Protein AF-A0A485CPP0-F1 (afdb_monomer_lite)

Secondary structure (DSSP, 8-state):
-HHHHHHHHTPPPHHHHTTHHHHHHHHHHHHHHHHHHHHHHHHHHHHHHSS-GGGHHHHHHHHHHHHHHHHHHHHHHHHHHTTS-HHHIIIIITHHHHHHHHHHHHHHHHHHHT-PPPHHHHHHHHTT---SSHHHHHHHHSHHHHHHHHHHHHHHHHHHHHHHHHHHHHHHHHHHHHTSTT---B-TTSS-B-B--SSS--B--

Foldseek 3Di:
DLVLLLVLLVQDDCVVVNPVRVVSNVVSVVVVVVVCVVVLVVCLVLQQLPDDPVCSVVSSCVSVVVVVVVVVVLVVQVVVLVVDDPVCCVVRSVSVSSNVSVVVVVVVVVVVVPDDDGPVVVVCVVVVVPDPCVPVVCCVPPVVVVVVVVVVVCVVVVVVVCVVVVVVVVVVVVVVQVPPVQFADDDPVRQFTWGDDVPDPTDTD

Sequence (205 aa):
MGTATVMIGLLPTYDQIGIWAPILLILMRIIQGIGIGGEWGGALLLAYEYAPEKRKGFFGSIPQAGVTIGMLMATFIVSLMTLFSEEQFLSWGWRIPFLMSAALVLVGLWIRKDIDETPDFKKVKESGQVAKAPLRETLKHHWREVIIAAGLKVVETAPFYIFSDLCGQLRHHHVNLSKIPGAGSCHPWGVGCYRNDPINGAVIR

Organism: Kluyvera cryocrescens (NCBI:txid580)

Radius of gyration: 24.01 Å; chains: 1; bounding box: 85×36×56 Å

Structure (mmCIF, N/CA/C/O backbone):
data_AF-A0A485CPP0-F1
#
_entry.id   AF-A0A485CPP0-F1
#
loop_
_atom_site.group_PDB
_atom_site.id
_atom_site.type_symbol
_atom_site.label_atom_id
_atom_site.label_alt_id
_atom_site.label_comp_id
_atom_site.label_asym_id
_atom_site.label_entity_id
_atom_site.label_seq_id
_atom_site.pdbx_PDB_ins_code
_atom_site.Cartn_x
_atom_site.Cartn_y
_atom_site.Cartn_z
_atom_site.occupancy
_atom_site.B_iso_or_equiv
_atom_site.auth_seq_id
_atom_site.auth_comp_id
_atom_site.auth_asym_id
_atom_site.auth_atom_id
_atom_site.pdbx_PDB_model_num
ATOM 1 N N . MET A 1 1 ? -6.626 -1.307 -1.878 1.00 82.06 1 MET A N 1
ATOM 2 C CA . MET A 1 1 ? -5.188 -1.133 -2.197 1.00 82.06 1 MET A CA 1
ATOM 3 C C . MET A 1 1 ? -4.636 -2.279 -3.046 1.00 82.06 1 MET A C 1
ATOM 5 O O . MET A 1 1 ? -4.034 -2.020 -4.082 1.00 82.06 1 MET A O 1
ATOM 9 N N . GLY A 1 2 ? -4.831 -3.534 -2.627 1.00 84.69 2 GLY A N 1
ATOM 10 C CA . GLY A 1 2 ? -4.173 -4.707 -3.216 1.00 84.69 2 GLY A CA 1
ATOM 11 C C . GLY A 1 2 ? -4.347 -4.918 -4.725 1.00 84.69 2 GLY A C 1
ATOM 12 O O . GLY A 1 2 ? -3.377 -5.183 -5.427 1.00 84.69 2 GLY A O 1
ATOM 13 N N . THR A 1 3 ? -5.561 -4.748 -5.247 1.00 86.38 3 THR A N 1
ATOM 14 C CA . THR A 1 3 ? -5.849 -4.914 -6.683 1.00 86.38 3 THR A CA 1
ATOM 15 C C . THR A 1 3 ? -5.071 -3.930 -7.556 1.00 86.38 3 THR A C 1
ATOM 17 O O . THR A 1 3 ? -4.516 -4.328 -8.575 1.00 86.38 3 THR A O 1
ATOM 20 N N . ALA A 1 4 ? -4.949 -2.671 -7.127 1.00 88.19 4 ALA A N 1
ATOM 21 C CA . ALA A 1 4 ? -4.160 -1.665 -7.833 1.00 88.19 4 ALA A CA 1
ATOM 22 C C . ALA A 1 4 ? -2.659 -2.018 -7.854 1.00 88.19 4 ALA A C 1
ATOM 24 O O . ALA A 1 4 ? -1.997 -1.802 -8.863 1.00 88.19 4 ALA A O 1
ATOM 25 N N . THR A 1 5 ? -2.126 -2.635 -6.791 1.00 88.44 5 THR A N 1
ATOM 26 C CA . THR A 1 5 ? -0.735 -3.133 -6.755 1.00 88.44 5 THR A CA 1
ATOM 27 C C . THR A 1 5 ? -0.480 -4.213 -7.796 1.00 88.44 5 THR A C 1
ATOM 29 O O . THR A 1 5 ? 0.529 -4.165 -8.494 1.00 88.44 5 THR A O 1
ATOM 32 N N . VAL A 1 6 ? -1.413 -5.153 -7.945 1.00 90.50 6 VAL A N 1
ATOM 33 C CA . VAL A 1 6 ? -1.315 -6.210 -8.959 1.00 90.50 6 VAL A CA 1
ATOM 34 C C . VAL A 1 6 ? -1.429 -5.622 -10.369 1.00 90.50 6 VAL A C 1
ATOM 36 O O . VAL A 1 6 ? -0.650 -5.987 -11.246 1.00 90.50 6 VAL A O 1
ATOM 39 N N . MET A 1 7 ? -2.335 -4.659 -10.581 1.00 90.56 7 MET A N 1
ATOM 40 C CA . MET A 1 7 ? -2.494 -3.980 -11.874 1.00 90.56 7 MET A CA 1
ATOM 41 C C . MET A 1 7 ? -1.240 -3.211 -12.307 1.00 90.56 7 MET A C 1
ATOM 43 O O . MET A 1 7 ? -0.930 -3.198 -13.494 1.00 90.56 7 MET A O 1
ATOM 47 N N . ILE A 1 8 ? -0.478 -2.629 -11.372 1.00 89.31 8 ILE A N 1
ATOM 48 C CA . ILE A 1 8 ? 0.817 -1.997 -11.683 1.00 89.31 8 ILE A CA 1
ATOM 49 C C . ILE A 1 8 ? 1.811 -3.021 -12.248 1.00 89.31 8 ILE A C 1
ATOM 51 O O . ILE A 1 8 ? 2.525 -2.719 -13.201 1.00 89.31 8 ILE A O 1
ATOM 55 N N . GLY A 1 9 ? 1.834 -4.245 -11.712 1.00 87.06 9 GLY A N 1
ATOM 56 C CA . GLY A 1 9 ? 2.688 -5.320 -12.231 1.00 87.06 9 GLY A CA 1
ATOM 57 C C . GLY A 1 9 ? 2.319 -5.769 -13.650 1.00 87.06 9 GLY A C 1
ATOM 58 O O . GLY A 1 9 ? 3.178 -6.247 -14.386 1.00 87.06 9 GLY A O 1
ATOM 59 N N . LEU A 1 10 ? 1.058 -5.582 -14.047 1.00 89.44 10 LEU A N 1
ATOM 60 C CA . LEU A 1 10 ? 0.540 -5.905 -15.380 1.00 89.44 10 LEU A CA 1
ATOM 61 C C . LEU A 1 10 ? 0.609 -4.723 -16.356 1.00 89.44 10 LEU A C 1
ATOM 63 O O . LEU A 1 10 ? 0.194 -4.860 -17.507 1.00 89.44 10 LEU A O 1
ATOM 67 N N . LEU A 1 11 ? 1.109 -3.565 -15.914 1.00 89.19 11 LEU A N 1
ATOM 68 C CA . LEU A 1 11 ? 1.114 -2.365 -16.734 1.00 89.19 11 LEU A CA 1
ATOM 69 C C . LEU A 1 11 ? 2.047 -2.542 -17.957 1.00 89.19 11 LEU A C 1
ATOM 71 O O . LEU A 1 11 ? 3.222 -2.915 -17.792 1.00 89.19 11 LEU A O 1
ATOM 75 N N . PRO A 1 12 ? 1.555 -2.274 -19.181 1.00 86.06 12 PRO A N 1
ATOM 76 C CA . PRO A 1 12 ? 2.393 -2.242 -20.376 1.00 86.06 12 PRO A CA 1
ATOM 77 C C . PRO A 1 12 ? 3.430 -1.111 -20.310 1.00 86.06 12 PRO A C 1
ATOM 79 O O . PRO A 1 12 ? 3.248 -0.112 -19.607 1.00 86.06 12 PRO A O 1
ATOM 82 N N . THR A 1 13 ? 4.551 -1.288 -21.014 1.00 86.81 13 THR A N 1
ATOM 83 C CA . THR A 1 13 ? 5.669 -0.330 -20.985 1.00 86.81 13 THR A CA 1
ATOM 84 C C . THR A 1 13 ? 5.360 0.927 -21.797 1.00 86.81 13 THR A C 1
ATOM 86 O O . THR A 1 13 ? 4.429 0.963 -22.606 1.00 86.81 13 THR A O 1
ATOM 89 N N . TYR A 1 14 ? 6.175 1.967 -21.603 1.00 87.81 14 TYR A N 1
ATOM 90 C CA . TYR A 1 14 ? 6.084 3.198 -22.390 1.00 87.81 14 TYR A CA 1
ATOM 91 C C . TYR A 1 14 ? 6.185 2.927 -23.899 1.00 87.81 14 TYR A C 1
ATOM 93 O O . TYR A 1 14 ? 5.445 3.522 -24.672 1.00 87.81 14 TYR A O 1
ATOM 101 N N . ASP A 1 15 ? 7.005 1.962 -24.314 1.00 86.62 15 ASP A N 1
ATOM 102 C CA . ASP A 1 15 ? 7.146 1.596 -25.730 1.00 86.62 15 ASP A CA 1
ATOM 103 C C . ASP A 1 15 ? 5.852 1.033 -26.345 1.00 86.62 15 ASP A C 1
ATOM 105 O O . ASP A 1 15 ? 5.673 1.081 -27.558 1.00 86.62 15 ASP A O 1
ATOM 109 N N . GLN A 1 16 ? 4.935 0.506 -25.523 1.00 87.94 16 GLN A N 1
ATOM 110 C CA . GLN A 1 16 ? 3.691 -0.119 -25.983 1.00 87.94 16 GLN A CA 1
ATOM 111 C C . GLN A 1 16 ? 2.512 0.857 -26.028 1.00 87.94 16 GLN A C 1
ATOM 113 O O . GLN A 1 16 ? 1.699 0.792 -26.946 1.00 87.94 16 GLN A O 1
ATOM 118 N N . ILE A 1 17 ? 2.389 1.736 -25.027 1.00 91.31 17 ILE A N 1
ATOM 119 C CA . ILE A 1 17 ? 1.211 2.613 -24.868 1.00 91.31 17 ILE A CA 1
ATOM 120 C C . ILE A 1 17 ? 1.555 4.105 -24.723 1.00 91.31 17 ILE A C 1
ATOM 122 O O . ILE A 1 17 ? 0.668 4.934 -24.504 1.00 91.31 17 ILE A O 1
ATOM 126 N N . GLY A 1 18 ? 2.832 4.470 -24.848 1.00 92.00 18 GLY A N 1
ATOM 127 C CA . GLY A 1 18 ? 3.317 5.845 -24.785 1.00 92.00 18 GLY A CA 1
ATOM 128 C C . GLY A 1 18 ? 2.966 6.541 -23.471 1.00 92.00 18 GLY A C 1
ATOM 129 O O . GLY A 1 18 ? 3.082 5.975 -22.382 1.00 92.00 18 GLY A O 1
ATOM 130 N N . ILE A 1 19 ? 2.486 7.784 -23.579 1.00 93.88 19 ILE A N 1
ATOM 131 C CA . ILE A 1 19 ? 2.143 8.649 -22.438 1.00 93.88 19 ILE A CA 1
ATOM 132 C C . ILE A 1 19 ? 1.074 8.058 -21.507 1.00 93.88 19 ILE A C 1
ATOM 134 O O . ILE A 1 19 ? 0.989 8.437 -20.339 1.00 93.88 19 ILE A O 1
ATOM 138 N N . TRP A 1 20 ? 0.280 7.094 -21.978 1.00 92.94 20 TRP A N 1
ATOM 139 C CA . TRP A 1 20 ? -0.716 6.436 -21.139 1.00 92.94 20 TRP A CA 1
ATOM 140 C C . TRP A 1 20 ? -0.091 5.587 -20.028 1.00 92.94 20 TRP A C 1
ATOM 142 O O . TRP A 1 20 ? -0.712 5.447 -18.977 1.00 92.94 20 TRP A O 1
ATOM 152 N N . ALA A 1 21 ? 1.137 5.078 -20.197 1.00 90.31 21 ALA A N 1
ATOM 153 C CA . ALA A 1 21 ? 1.820 4.300 -19.159 1.00 90.31 21 ALA A CA 1
ATOM 154 C C . ALA A 1 21 ? 2.000 5.098 -17.851 1.00 90.31 21 ALA A C 1
ATOM 156 O O . ALA A 1 21 ? 1.476 4.669 -16.818 1.00 90.31 21 ALA A O 1
ATOM 157 N N . PRO A 1 22 ? 2.656 6.276 -17.843 1.00 92.31 22 PRO A N 1
ATOM 158 C CA . PRO A 1 22 ? 2.788 7.062 -16.618 1.00 92.31 22 PRO A CA 1
ATOM 159 C C . PRO A 1 22 ? 1.443 7.585 -16.090 1.00 92.31 22 PRO A C 1
ATOM 161 O O . PRO A 1 22 ? 1.259 7.636 -14.877 1.00 92.31 22 PRO A O 1
ATOM 164 N N . ILE A 1 23 ? 0.475 7.917 -16.956 1.00 94.56 23 ILE A N 1
ATOM 165 C CA . ILE A 1 23 ? -0.859 8.372 -16.517 1.00 94.56 23 ILE A CA 1
ATOM 166 C C . ILE A 1 23 ? -1.581 7.270 -15.733 1.00 94.56 23 ILE A C 1
ATOM 168 O O . ILE A 1 23 ? -2.081 7.510 -14.633 1.00 94.56 23 ILE A O 1
ATOM 172 N N . LEU A 1 24 ? -1.612 6.049 -16.271 1.00 92.75 24 LEU A N 1
ATOM 173 C CA . LEU A 1 24 ? -2.233 4.906 -15.604 1.00 92.75 24 LEU A CA 1
ATOM 174 C C . LEU A 1 24 ? -1.493 4.544 -14.316 1.00 92.75 24 LEU A C 1
ATOM 176 O O . LEU A 1 24 ? -2.138 4.257 -13.310 1.00 92.75 24 LEU A O 1
ATOM 180 N N . LEU A 1 25 ? -0.159 4.618 -14.307 1.00 92.94 25 LEU A N 1
ATOM 181 C CA . LEU A 1 25 ? 0.635 4.411 -13.097 1.00 92.94 25 LEU A CA 1
ATOM 182 C C . LEU A 1 25 ? 0.240 5.402 -11.990 1.00 92.94 25 LEU A C 1
ATOM 184 O O . LEU A 1 25 ? 0.008 4.991 -10.853 1.00 92.94 25 LEU A O 1
ATOM 188 N N . ILE A 1 26 ? 0.122 6.692 -12.317 1.00 95.00 26 ILE A N 1
ATOM 189 C CA . ILE A 1 26 ? -0.299 7.734 -11.369 1.00 95.00 26 ILE A CA 1
ATOM 190 C C . ILE A 1 26 ? -1.718 7.459 -10.866 1.00 95.00 26 ILE A C 1
ATOM 192 O O . ILE A 1 26 ? -1.970 7.531 -9.664 1.00 95.00 26 ILE A O 1
ATOM 196 N N . LEU A 1 27 ? -2.638 7.081 -11.755 1.00 94.62 27 LEU A N 1
ATOM 197 C CA . LEU A 1 27 ? -4.001 6.732 -11.367 1.00 94.62 27 LEU A CA 1
ATOM 198 C C . LEU A 1 27 ? -4.023 5.551 -10.385 1.00 94.62 27 LEU A C 1
ATOM 200 O O . LEU A 1 27 ? -4.680 5.623 -9.345 1.00 94.62 27 LEU A O 1
ATOM 204 N N . MET A 1 28 ? -3.253 4.493 -10.661 1.00 93.62 28 MET A N 1
ATOM 205 C CA . MET A 1 28 ? -3.119 3.350 -9.753 1.00 93.62 28 MET A CA 1
ATOM 206 C C . MET A 1 28 ? -2.529 3.766 -8.403 1.00 93.62 28 MET A C 1
ATOM 208 O O . MET A 1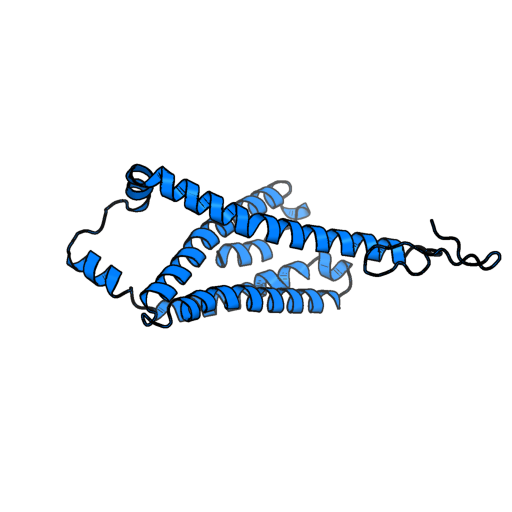 28 ? -2.982 3.277 -7.369 1.00 93.62 28 MET A O 1
ATOM 212 N N . ARG A 1 29 ? -1.578 4.709 -8.378 1.00 93.12 29 ARG A N 1
ATOM 213 C CA . ARG A 1 29 ? -1.019 5.267 -7.135 1.00 93.12 29 ARG A CA 1
ATOM 214 C C . ARG A 1 29 ? -2.051 6.043 -6.322 1.00 93.12 29 ARG A C 1
ATOM 216 O O . ARG A 1 29 ? -2.099 5.876 -5.105 1.00 93.12 29 ARG A O 1
ATOM 223 N N . ILE A 1 30 ? -2.910 6.829 -6.969 1.00 93.75 30 ILE A N 1
ATOM 224 C CA . ILE A 1 30 ? -4.009 7.535 -6.294 1.00 93.75 30 ILE A CA 1
ATOM 225 C C . ILE A 1 30 ? -4.979 6.522 -5.674 1.00 93.75 30 ILE A C 1
ATOM 227 O O . ILE A 1 30 ? -5.315 6.623 -4.493 1.00 93.75 30 ILE A O 1
ATOM 231 N N . ILE A 1 31 ? -5.372 5.497 -6.436 1.00 92.81 31 ILE A N 1
ATOM 232 C CA . ILE A 1 31 ? -6.263 4.430 -5.958 1.00 92.81 31 ILE A CA 1
ATOM 233 C C . ILE A 1 31 ? -5.628 3.664 -4.787 1.00 92.81 31 ILE A C 1
ATOM 235 O O . ILE A 1 31 ? -6.302 3.372 -3.797 1.00 92.81 31 ILE A O 1
ATOM 239 N N . GLN A 1 32 ? -4.329 3.356 -4.861 1.00 90.06 32 GLN A N 1
ATOM 240 C CA . GLN A 1 32 ? -3.593 2.745 -3.753 1.00 90.06 32 GLN A CA 1
ATOM 241 C C . GLN A 1 32 ? -3.605 3.626 -2.504 1.00 90.06 32 GLN A C 1
ATOM 243 O O . GLN A 1 32 ? -3.869 3.103 -1.424 1.00 90.06 32 GLN A O 1
ATOM 248 N N . GLY A 1 33 ? -3.361 4.933 -2.644 1.00 88.31 33 GLY A N 1
ATOM 249 C CA . GLY A 1 33 ? -3.351 5.881 -1.529 1.00 88.31 33 GLY A CA 1
ATOM 250 C C . GLY A 1 33 ? -4.698 5.958 -0.810 1.00 88.31 33 GLY A C 1
ATOM 251 O O . GLY A 1 33 ? -4.752 5.843 0.414 1.00 88.31 33 GLY A O 1
ATOM 252 N N . ILE A 1 34 ? -5.797 6.050 -1.568 1.00 89.31 34 ILE A N 1
ATOM 253 C CA . ILE A 1 34 ? -7.162 6.005 -1.014 1.00 89.31 34 ILE A CA 1
ATOM 254 C C . ILE A 1 34 ? -7.401 4.669 -0.297 1.00 89.31 34 ILE A C 1
ATOM 256 O O . ILE A 1 34 ? -7.924 4.639 0.818 1.00 89.31 34 ILE A O 1
ATOM 260 N N . GLY A 1 35 ? -6.975 3.564 -0.917 1.00 87.25 35 GLY A N 1
ATOM 261 C CA . GLY A 1 35 ? -7.083 2.228 -0.341 1.00 87.25 35 GLY A CA 1
ATOM 262 C C . GLY A 1 35 ? -6.340 2.086 0.988 1.00 87.25 35 GLY A C 1
ATOM 263 O O . GLY A 1 35 ? -6.920 1.583 1.941 1.00 87.25 35 GLY A O 1
ATOM 264 N N . ILE A 1 36 ? -5.096 2.565 1.073 1.00 86.38 36 ILE A N 1
ATOM 265 C CA . ILE A 1 36 ? -4.304 2.561 2.313 1.00 86.38 36 ILE A CA 1
ATOM 266 C C . ILE A 1 36 ? -5.005 3.362 3.404 1.00 86.38 36 ILE A C 1
ATOM 268 O O . ILE A 1 36 ? -5.129 2.870 4.521 1.00 86.38 36 ILE A O 1
ATOM 272 N N . GLY A 1 37 ? -5.487 4.569 3.085 1.00 82.81 37 GLY A N 1
ATOM 273 C CA . GLY A 1 37 ? -6.141 5.437 4.065 1.00 82.81 37 GLY A CA 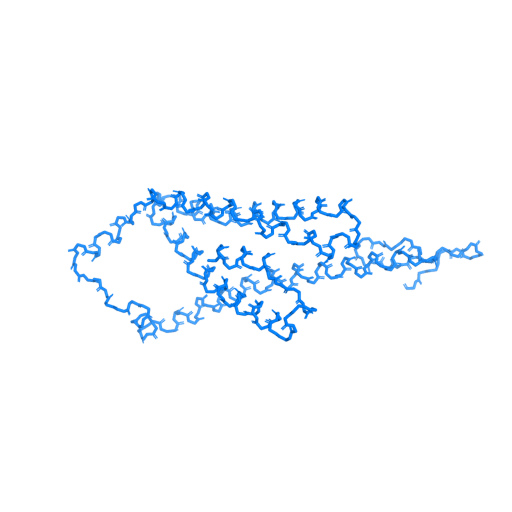1
ATOM 274 C C . GLY A 1 37 ? -7.362 4.780 4.713 1.00 82.81 37 GLY A C 1
ATOM 275 O O . GLY A 1 37 ? -7.512 4.828 5.933 1.00 82.81 37 GLY A O 1
ATOM 276 N N . GLY A 1 38 ? -8.198 4.115 3.911 1.00 83.44 38 GLY A N 1
ATOM 277 C CA . GLY A 1 38 ? -9.371 3.396 4.412 1.00 83.44 38 GLY A CA 1
ATOM 278 C C . GLY A 1 38 ? -9.031 2.078 5.114 1.00 83.44 38 GLY A C 1
ATOM 279 O O . GLY A 1 38 ? -9.548 1.794 6.194 1.00 83.44 38 GLY A O 1
ATOM 280 N N . GLU A 1 39 ? -8.151 1.267 4.523 1.00 84.62 39 GLU A N 1
ATOM 281 C CA . GLU A 1 39 ? -7.837 -0.073 5.030 1.00 84.62 39 GLU A CA 1
ATOM 282 C C . GLU A 1 39 ? -7.017 -0.032 6.325 1.00 84.62 39 GLU A C 1
ATOM 284 O O . GLU A 1 39 ? -7.302 -0.808 7.239 1.00 84.62 39 GLU A O 1
ATOM 289 N N . TRP A 1 40 ? -6.027 0.863 6.417 1.00 84.94 40 TRP A N 1
ATOM 290 C CA . TRP A 1 40 ? -5.137 0.971 7.577 1.00 84.94 40 TRP A CA 1
ATOM 291 C C . TRP A 1 40 ? -5.860 1.555 8.793 1.00 84.94 40 TRP A C 1
ATOM 293 O O . TRP A 1 40 ? -5.808 0.973 9.877 1.00 84.94 40 TRP A O 1
ATOM 303 N N . GLY A 1 41 ? -6.592 2.661 8.607 1.00 83.44 41 GLY A N 1
ATOM 304 C CA . GLY A 1 41 ? -7.351 3.299 9.686 1.00 83.44 41 GLY A CA 1
ATOM 305 C C . GLY A 1 41 ? -8.454 2.393 10.236 1.00 83.44 41 GLY A C 1
ATOM 306 O O . GLY A 1 41 ? -8.586 2.251 11.450 1.00 83.44 41 GLY A O 1
ATOM 307 N N . GLY A 1 42 ? -9.192 1.713 9.350 1.00 84.44 42 GLY A N 1
ATOM 308 C CA . GLY A 1 42 ? -10.229 0.761 9.748 1.00 84.44 42 GLY A CA 1
ATOM 309 C C . GLY A 1 42 ? -9.671 -0.458 10.485 1.00 84.44 42 GLY A C 1
ATOM 310 O O . GLY A 1 42 ? -10.211 -0.848 11.512 1.00 84.44 42 GLY A O 1
ATOM 311 N N . ALA A 1 43 ? -8.560 -1.038 10.018 1.00 84.12 43 ALA A N 1
ATOM 312 C CA . ALA A 1 43 ? -7.942 -2.182 10.692 1.00 84.12 43 ALA A CA 1
ATOM 313 C C . ALA A 1 43 ? -7.432 -1.831 12.099 1.00 84.12 43 ALA A C 1
ATOM 315 O O . ALA A 1 43 ? -7.591 -2.626 13.025 1.00 84.12 43 ALA A O 1
ATOM 316 N N . LEU A 1 44 ? -6.849 -0.639 12.269 1.00 87.38 44 LEU A N 1
ATOM 317 C CA . LEU A 1 44 ? -6.402 -0.160 13.575 1.00 87.38 44 LEU A CA 1
ATOM 318 C C . LEU A 1 44 ? -7.582 0.073 14.526 1.00 87.38 44 LEU A C 1
ATOM 320 O O . LEU A 1 44 ? -7.503 -0.314 15.690 1.00 87.38 44 LEU A O 1
ATOM 324 N N . LEU A 1 45 ? -8.673 0.665 14.026 1.00 86.44 45 LEU A N 1
ATOM 325 C CA . LEU A 1 45 ? -9.888 0.886 14.807 1.00 86.44 45 LEU A CA 1
ATOM 326 C C . LEU A 1 45 ? -10.499 -0.442 15.265 1.00 86.44 45 LEU A C 1
ATOM 328 O O . LEU A 1 45 ? -10.727 -0.620 16.457 1.00 86.44 45 LEU A O 1
ATOM 332 N N . LEU A 1 46 ? -10.663 -1.403 14.350 1.00 85.06 46 LEU A N 1
ATOM 333 C CA . LEU A 1 46 ? -11.153 -2.747 14.668 1.00 85.06 46 LEU A CA 1
ATOM 334 C C . LEU A 1 46 ? -10.273 -3.423 15.729 1.00 85.06 46 LEU A C 1
ATOM 336 O O . LEU A 1 46 ? -10.782 -3.930 16.726 1.00 85.06 46 LEU A O 1
ATOM 340 N N . ALA A 1 47 ? -8.947 -3.392 15.557 1.00 86.19 47 ALA A N 1
ATOM 341 C CA . ALA A 1 47 ? -8.017 -3.975 16.522 1.00 86.19 47 ALA A CA 1
ATOM 342 C C . ALA A 1 47 ? -8.119 -3.311 17.904 1.00 86.19 47 ALA A C 1
ATOM 344 O O . ALA A 1 47 ? -7.969 -3.988 18.918 1.00 86.19 47 ALA A O 1
ATOM 345 N N . TYR A 1 48 ? -8.379 -2.004 17.957 1.00 86.75 48 TYR A N 1
ATOM 346 C CA . TYR A 1 48 ? -8.530 -1.258 19.203 1.00 86.75 48 TYR A CA 1
ATOM 347 C C . TYR A 1 48 ? -9.879 -1.516 19.891 1.00 86.75 48 TYR A C 1
ATOM 349 O O . TYR A 1 48 ? -9.918 -1.675 21.113 1.00 86.75 48 TYR A O 1
ATOM 357 N N . GLU A 1 49 ? -10.971 -1.579 19.126 1.00 85.94 49 GLU A N 1
ATOM 358 C CA . GLU A 1 49 ? -12.329 -1.825 19.629 1.00 85.94 49 GLU A CA 1
ATOM 359 C C . GLU A 1 49 ? -12.502 -3.258 20.149 1.00 85.94 49 GLU A C 1
ATOM 361 O O . GLU A 1 49 ? -13.126 -3.466 21.187 1.00 85.94 49 GLU A O 1
ATOM 366 N N . TYR A 1 50 ? -11.886 -4.248 19.495 1.00 82.25 50 TYR A N 1
ATOM 367 C CA . TYR A 1 50 ? -11.894 -5.641 19.960 1.00 82.25 50 TYR A CA 1
ATOM 368 C C . TYR A 1 50 ? -10.919 -5.926 21.111 1.00 82.25 50 TYR A C 1
ATOM 370 O O . TYR A 1 50 ? -10.962 -7.006 21.709 1.00 82.25 50 TYR A O 1
ATOM 378 N N . ALA A 1 51 ? -10.013 -5.001 21.429 1.00 85.56 51 ALA A N 1
ATOM 379 C CA . ALA A 1 51 ? -8.963 -5.267 22.397 1.00 85.56 51 ALA A CA 1
ATOM 380 C C . ALA A 1 51 ? -9.447 -5.186 23.857 1.00 85.56 51 ALA A C 1
ATOM 382 O O . ALA A 1 51 ? -10.175 -4.259 24.229 1.00 85.56 51 ALA A O 1
ATOM 383 N N . PRO A 1 52 ? -8.952 -6.077 24.742 1.00 84.38 52 PRO A N 1
ATOM 384 C CA . PRO A 1 52 ? -9.191 -5.976 26.177 1.00 84.38 52 PRO A CA 1
ATOM 385 C C . PRO A 1 52 ? -8.705 -4.630 26.715 1.00 84.38 52 PRO A C 1
ATOM 387 O O . PRO A 1 52 ? -7.621 -4.170 26.355 1.00 84.38 52 PRO A O 1
ATOM 390 N N . GLU A 1 53 ? -9.453 -4.036 27.643 1.00 83.25 53 GLU A N 1
ATOM 391 C CA . GLU A 1 53 ? -9.240 -2.667 28.136 1.00 83.25 53 GLU A CA 1
ATOM 392 C C . GLU A 1 53 ? -7.803 -2.395 28.618 1.00 83.25 53 GLU A C 1
ATOM 394 O O . GLU A 1 53 ? -7.208 -1.371 28.292 1.00 83.25 53 GLU A O 1
ATOM 399 N N . LYS A 1 54 ? -7.186 -3.376 29.289 1.00 86.94 54 LYS A N 1
ATOM 400 C CA . LYS A 1 54 ? -5.801 -3.301 29.794 1.00 86.94 54 LYS A CA 1
ATOM 401 C C . LYS A 1 54 ? -4.718 -3.588 28.743 1.00 86.94 54 LYS A C 1
ATOM 403 O O . LYS A 1 54 ? -3.536 -3.519 29.060 1.00 86.94 54 LYS A O 1
ATOM 408 N N . ARG A 1 55 ? -5.088 -3.974 27.516 1.00 86.69 55 ARG A N 1
ATOM 409 C CA . ARG A 1 55 ? -4.163 -4.396 26.444 1.00 86.69 55 ARG A CA 1
ATOM 410 C C . ARG A 1 55 ? -4.410 -3.701 25.103 1.00 86.69 55 ARG A C 1
ATOM 412 O O . ARG A 1 55 ? -3.783 -4.079 24.117 1.00 86.69 55 ARG A O 1
ATOM 419 N N . LYS A 1 56 ? -5.241 -2.655 25.054 1.00 85.12 56 LYS A N 1
ATOM 420 C CA . LYS A 1 56 ? -5.552 -1.917 23.815 1.00 85.12 56 LYS A CA 1
ATOM 421 C C . LYS A 1 56 ? -4.312 -1.428 23.062 1.00 85.12 56 LYS A C 1
ATOM 423 O O . LYS A 1 56 ? -4.250 -1.558 21.845 1.00 85.12 56 LYS A O 1
ATOM 428 N N . GLY A 1 57 ? -3.286 -0.961 23.780 1.00 85.06 57 GLY A N 1
ATOM 429 C CA . GLY A 1 57 ? -2.015 -0.551 23.168 1.00 85.06 57 GLY A CA 1
ATOM 430 C C . GLY A 1 57 ? -1.247 -1.698 22.498 1.00 85.06 57 GLY A C 1
ATOM 431 O O . GLY A 1 57 ? -0.655 -1.501 21.444 1.00 85.06 57 GLY A O 1
ATOM 432 N N . PHE A 1 58 ? -1.296 -2.907 23.067 1.00 87.12 58 PHE A N 1
ATOM 433 C CA . PHE A 1 58 ? -0.631 -4.084 22.498 1.00 87.12 58 PHE A CA 1
ATOM 434 C C . PHE A 1 58 ? -1.361 -4.607 21.257 1.00 87.12 58 PHE A C 1
ATOM 436 O O . PHE A 1 58 ? -0.739 -4.899 20.248 1.00 87.12 58 PHE A O 1
ATOM 443 N N . PHE A 1 59 ? -2.689 -4.691 21.292 1.00 86.25 59 PHE A N 1
ATOM 444 C CA . PHE A 1 59 ? -3.451 -5.131 20.118 1.00 86.25 59 PHE A CA 1
ATOM 445 C C . PHE A 1 59 ? -3.446 -4.081 18.999 1.00 86.25 59 PHE A C 1
ATOM 447 O O . PHE A 1 59 ? -3.363 -4.440 17.827 1.00 86.25 59 PHE A O 1
ATOM 454 N N . GLY A 1 60 ? -3.424 -2.790 19.345 1.00 85.81 60 GLY A N 1
ATOM 455 C CA . GLY A 1 60 ? -3.238 -1.703 18.382 1.00 85.81 60 GLY A CA 1
ATOM 456 C C . GLY A 1 60 ? -1.852 -1.683 17.721 1.00 85.81 60 GLY A C 1
ATOM 457 O O . GLY A 1 60 ? -1.712 -1.140 16.627 1.00 85.81 60 GLY A O 1
ATOM 458 N N . SER A 1 61 ? -0.827 -2.298 18.323 1.00 87.75 61 SER A N 1
ATOM 459 C CA . SER A 1 61 ? 0.501 -2.402 17.703 1.00 87.75 61 SER A CA 1
ATOM 460 C C . SER A 1 61 ? 0.630 -3.577 16.728 1.00 87.75 61 SER A C 1
ATOM 462 O O . SER A 1 61 ? 1.541 -3.571 15.902 1.00 87.75 61 SER A O 1
ATOM 464 N N . ILE A 1 62 ? -0.293 -4.547 16.742 1.00 87.56 62 ILE A N 1
ATOM 465 C CA . ILE A 1 62 ? -0.271 -5.699 15.823 1.00 87.56 62 ILE A CA 1
ATOM 466 C C . ILE A 1 62 ? -0.379 -5.255 14.350 1.00 87.56 62 ILE A C 1
ATOM 468 O O . ILE A 1 62 ? 0.474 -5.667 13.558 1.00 87.56 62 ILE A O 1
ATOM 472 N N . PRO A 1 63 ? -1.330 -4.378 13.951 1.00 86.69 63 PRO A N 1
ATOM 473 C CA . PRO A 1 63 ? -1.360 -3.838 12.591 1.00 86.69 63 PRO A CA 1
ATOM 474 C C . PRO A 1 63 ? -0.059 -3.129 12.193 1.00 86.69 63 PRO A C 1
ATOM 476 O O . PRO A 1 63 ? 0.370 -3.237 11.046 1.00 86.69 63 PRO A O 1
ATOM 479 N N . GLN A 1 64 ? 0.599 -2.449 13.139 1.00 85.88 64 GLN A N 1
ATOM 480 C CA . GLN A 1 64 ? 1.863 -1.749 12.892 1.00 85.88 64 GLN A CA 1
ATOM 481 C C . GLN A 1 64 ? 3.033 -2.714 12.690 1.00 85.88 64 GLN A C 1
ATOM 483 O O . GLN A 1 64 ? 3.824 -2.538 11.766 1.00 85.88 64 GLN A O 1
ATOM 488 N N . ALA A 1 65 ? 3.111 -3.779 13.490 1.00 87.44 65 ALA A N 1
ATOM 489 C CA . ALA A 1 65 ? 4.103 -4.833 13.300 1.00 87.44 65 ALA A CA 1
ATOM 490 C C . ALA A 1 65 ? 3.960 -5.496 11.918 1.00 87.44 65 ALA A C 1
ATOM 492 O O . ALA A 1 65 ? 4.962 -5.794 11.265 1.00 87.44 65 ALA A O 1
ATOM 493 N N . GLY A 1 66 ? 2.722 -5.656 11.435 1.00 87.38 66 GLY A N 1
ATOM 494 C CA . GLY A 1 66 ? 2.439 -6.154 10.089 1.00 87.38 66 GLY A CA 1
ATOM 495 C C . GLY A 1 66 ? 3.090 -5.319 8.981 1.00 87.38 66 GLY A C 1
ATOM 496 O O . GLY A 1 66 ? 3.621 -5.889 8.027 1.00 87.38 66 GLY A O 1
ATOM 497 N N . VAL A 1 67 ? 3.130 -3.988 9.128 1.00 86.12 67 VAL A N 1
ATOM 498 C CA . VAL A 1 67 ? 3.805 -3.091 8.171 1.00 86.12 67 VAL A CA 1
ATOM 499 C C . VAL A 1 67 ? 5.300 -3.398 8.110 1.00 86.12 67 VAL A C 1
ATOM 501 O O . VAL A 1 67 ? 5.852 -3.559 7.023 1.00 86.12 67 VAL A O 1
ATOM 504 N N . THR A 1 68 ? 5.960 -3.538 9.263 1.00 87.50 68 THR A N 1
ATOM 505 C CA . THR A 1 68 ? 7.398 -3.836 9.325 1.00 87.50 68 THR A CA 1
ATOM 506 C C . THR A 1 68 ? 7.723 -5.210 8.740 1.00 87.50 68 THR A C 1
ATOM 508 O O . THR A 1 68 ? 8.661 -5.331 7.954 1.00 87.50 68 THR A O 1
ATOM 511 N N . ILE A 1 69 ? 6.931 -6.238 9.062 1.00 90.50 69 ILE A N 1
ATOM 512 C CA . ILE A 1 69 ? 7.109 -7.592 8.511 1.00 90.50 69 ILE A CA 1
ATOM 513 C C . ILE A 1 69 ? 6.933 -7.574 6.988 1.00 90.50 69 ILE A C 1
ATOM 515 O O . ILE A 1 69 ? 7.761 -8.127 6.264 1.00 90.50 69 ILE A O 1
ATOM 519 N N . GLY A 1 70 ? 5.899 -6.888 6.492 1.00 88.31 70 GLY A N 1
ATOM 520 C CA . GLY A 1 70 ? 5.662 -6.731 5.058 1.00 88.31 70 GLY A CA 1
ATOM 521 C C . GLY A 1 70 ? 6.814 -6.017 4.348 1.00 88.31 70 GLY A C 1
ATOM 522 O O . GLY A 1 70 ? 7.251 -6.461 3.288 1.00 88.31 70 GLY A O 1
ATOM 523 N N . MET A 1 71 ? 7.361 -4.962 4.957 1.00 87.00 71 MET A N 1
ATOM 524 C CA . MET A 1 71 ? 8.521 -4.226 4.441 1.00 87.00 71 MET A CA 1
ATOM 525 C C . MET A 1 71 ? 9.771 -5.116 4.351 1.00 87.00 71 MET A C 1
ATOM 527 O O . MET A 1 71 ? 10.485 -5.087 3.346 1.00 87.00 71 MET A O 1
ATOM 531 N N . LEU A 1 72 ? 10.023 -5.941 5.374 1.00 89.50 72 LEU A N 1
ATOM 532 C CA . LEU A 1 72 ? 11.132 -6.899 5.382 1.00 89.50 72 LEU A CA 1
ATOM 533 C C . LEU A 1 72 ? 10.962 -7.965 4.297 1.00 89.50 72 LEU A C 1
ATOM 535 O O . LEU A 1 72 ? 11.903 -8.221 3.550 1.00 89.50 72 LEU A O 1
ATOM 539 N N . MET A 1 73 ? 9.762 -8.536 4.153 1.00 91.00 73 MET A N 1
ATOM 540 C CA . MET A 1 73 ? 9.464 -9.497 3.086 1.00 91.00 73 MET A CA 1
ATOM 541 C C . MET A 1 73 ? 9.620 -8.878 1.696 1.00 91.00 73 MET A C 1
ATOM 543 O O . MET A 1 73 ? 10.218 -9.497 0.817 1.00 91.00 73 MET A O 1
ATOM 547 N N . ALA A 1 74 ? 9.130 -7.653 1.492 1.00 87.88 74 ALA A N 1
ATOM 548 C CA . ALA A 1 74 ? 9.282 -6.941 0.228 1.00 87.88 74 ALA A CA 1
ATOM 549 C C . ALA A 1 74 ? 10.762 -6.700 -0.096 1.00 87.88 74 ALA A C 1
ATOM 551 O O . ALA A 1 74 ? 11.206 -6.978 -1.208 1.00 87.88 74 ALA A O 1
ATOM 552 N N . THR A 1 75 ? 11.542 -6.259 0.894 1.00 87.19 75 THR A N 1
ATOM 553 C CA . THR A 1 75 ? 12.987 -6.045 0.748 1.00 87.19 75 THR A CA 1
ATOM 554 C C . THR A 1 75 ? 13.707 -7.353 0.424 1.00 87.19 75 THR A C 1
ATOM 556 O O . THR A 1 75 ? 14.548 -7.382 -0.470 1.00 87.19 75 THR A O 1
ATOM 559 N N . PHE A 1 76 ? 13.354 -8.448 1.100 1.00 90.31 76 PHE A N 1
ATOM 560 C CA . PHE A 1 76 ? 13.912 -9.776 0.850 1.00 90.31 76 PHE A CA 1
ATOM 561 C C . PHE A 1 76 ? 13.630 -10.252 -0.578 1.00 90.31 76 PHE A C 1
ATOM 563 O O . PHE A 1 76 ? 14.550 -10.632 -1.296 1.00 90.31 76 PHE A O 1
ATOM 570 N N . ILE A 1 77 ? 12.376 -10.152 -1.021 1.00 89.81 77 ILE A N 1
ATOM 571 C CA . ILE A 1 77 ? 11.962 -10.506 -2.380 1.00 89.81 77 ILE A CA 1
ATOM 572 C C . ILE A 1 77 ? 12.727 -9.683 -3.419 1.00 89.81 77 ILE A C 1
ATOM 574 O O . ILE A 1 77 ? 13.275 -10.251 -4.358 1.00 89.81 77 ILE A O 1
ATOM 578 N N . VAL A 1 78 ? 12.796 -8.358 -3.258 1.00 86.00 78 VAL A N 1
ATOM 579 C CA . VAL A 1 78 ? 13.522 -7.491 -4.198 1.00 86.00 78 VAL A CA 1
ATOM 580 C C . VAL A 1 78 ? 15.012 -7.820 -4.196 1.00 86.00 78 VAL A C 1
ATOM 582 O O . VAL A 1 78 ? 15.618 -7.875 -5.260 1.00 86.00 78 VAL A O 1
ATOM 585 N N . SER A 1 79 ? 15.588 -8.128 -3.033 1.00 86.44 79 SER A N 1
ATOM 586 C CA . SER A 1 79 ? 16.986 -8.559 -2.926 1.00 86.44 79 SER A CA 1
ATOM 587 C C . SER A 1 79 ? 17.226 -9.864 -3.687 1.00 86.44 79 SER A C 1
ATOM 589 O O . SER A 1 79 ? 18.206 -9.963 -4.415 1.00 86.44 79 SER A O 1
ATOM 591 N N . LEU A 1 80 ? 16.309 -10.834 -3.622 1.00 87.44 80 LEU A N 1
ATOM 592 C CA . LEU A 1 80 ? 16.390 -12.040 -4.453 1.00 87.44 80 LEU A CA 1
ATOM 593 C C . LEU A 1 80 ? 16.320 -11.723 -5.950 1.00 87.44 80 LEU A C 1
ATOM 595 O O . LEU A 1 80 ? 16.992 -12.378 -6.741 1.00 87.44 80 LEU A O 1
ATOM 599 N N . MET A 1 81 ? 15.552 -10.707 -6.352 1.00 84.25 81 MET A N 1
ATOM 600 C CA . MET A 1 81 ? 15.485 -10.305 -7.761 1.00 84.25 81 MET A CA 1
ATOM 601 C C . MET A 1 81 ? 16.798 -9.689 -8.266 1.00 84.25 81 MET A C 1
ATOM 603 O O . MET A 1 81 ? 17.048 -9.722 -9.466 1.00 84.25 81 MET A O 1
ATOM 607 N N . THR A 1 82 ? 17.666 -9.191 -7.377 1.00 79.69 82 THR A N 1
ATOM 608 C CA . THR A 1 82 ? 19.010 -8.707 -7.754 1.00 79.69 82 THR A CA 1
ATOM 609 C C . THR A 1 82 ? 20.005 -9.822 -8.090 1.00 79.69 82 T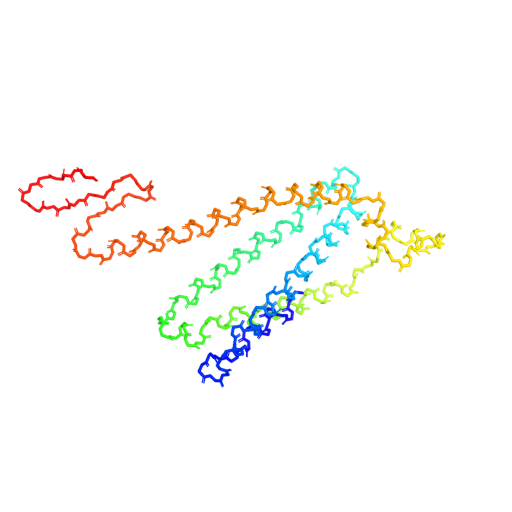HR A C 1
ATOM 611 O O . THR A 1 82 ? 21.100 -9.532 -8.558 1.00 79.69 82 THR A O 1
ATOM 614 N N . LEU A 1 83 ? 19.635 -11.096 -7.892 1.00 82.56 83 LEU A N 1
ATOM 615 C CA . LEU A 1 83 ? 20.419 -12.236 -8.380 1.00 82.56 83 LEU A CA 1
ATOM 616 C C . LEU A 1 83 ? 20.348 -12.381 -9.911 1.00 82.56 83 LEU A C 1
ATOM 618 O O . LEU A 1 83 ? 21.210 -13.030 -10.501 1.00 82.56 83 LEU A O 1
ATOM 622 N N . PHE A 1 84 ? 19.328 -11.800 -10.550 1.00 83.31 84 PHE A N 1
ATOM 623 C CA . PHE A 1 84 ? 19.222 -11.739 -12.007 1.00 83.31 84 PHE A CA 1
ATOM 624 C C . PHE A 1 84 ? 20.114 -10.633 -12.580 1.00 83.31 84 PHE A C 1
ATOM 626 O O . PHE A 1 84 ? 20.500 -9.699 -11.876 1.00 83.31 84 PHE A O 1
ATOM 633 N N . SER A 1 85 ? 20.424 -10.716 -13.877 1.00 84.94 85 SER A N 1
ATOM 634 C CA . SER A 1 85 ? 21.144 -9.631 -14.545 1.00 84.94 85 SER A CA 1
ATOM 635 C C . SER A 1 85 ? 20.313 -8.344 -14.543 1.00 84.94 85 SER A C 1
ATOM 637 O O . SER A 1 85 ? 19.079 -8.374 -14.550 1.00 84.94 85 SER A O 1
ATOM 639 N N . GLU A 1 86 ? 20.989 -7.196 -14.562 1.00 82.50 86 GLU A N 1
ATOM 640 C CA . GLU A 1 86 ? 20.337 -5.881 -14.552 1.00 82.50 86 GLU A CA 1
ATOM 641 C C . GLU A 1 86 ? 19.347 -5.721 -15.721 1.00 82.50 86 GLU A C 1
ATOM 643 O O . GLU A 1 86 ? 18.224 -5.249 -15.538 1.00 82.50 86 GLU A O 1
ATOM 648 N N . GLU A 1 87 ? 19.707 -6.230 -16.901 1.00 83.50 87 GLU A N 1
ATOM 649 C CA . GLU A 1 87 ? 18.846 -6.243 -18.089 1.00 83.50 87 GLU A CA 1
ATOM 650 C C . GLU A 1 87 ? 17.563 -7.069 -17.885 1.00 83.50 87 GLU A C 1
ATOM 652 O O . GLU A 1 87 ? 16.469 -6.657 -18.284 1.00 83.50 87 GLU A O 1
ATOM 657 N N . GLN A 1 88 ? 17.662 -8.228 -17.226 1.00 83.56 88 GLN A N 1
ATOM 658 C CA . GLN A 1 88 ? 16.501 -9.068 -16.909 1.00 83.56 88 GLN A CA 1
ATOM 659 C C . GLN A 1 88 ? 15.605 -8.415 -15.854 1.00 83.56 88 GLN A C 1
ATOM 661 O O . GLN A 1 88 ? 14.375 -8.459 -15.956 1.00 83.56 88 GLN A O 1
ATOM 666 N N . PHE A 1 89 ? 16.212 -7.765 -14.862 1.00 83.62 89 PHE A N 1
ATOM 667 C CA . PHE A 1 89 ? 15.472 -7.057 -13.828 1.00 83.62 89 PHE A CA 1
ATOM 668 C C . PHE A 1 89 ? 14.650 -5.897 -14.407 1.00 83.62 89 PHE A C 1
ATOM 670 O O . PHE A 1 89 ? 13.454 -5.799 -14.122 1.00 83.62 89 PHE A O 1
ATOM 677 N N . LEU A 1 90 ? 15.260 -5.063 -15.257 1.00 82.06 90 LEU A N 1
ATOM 678 C CA . LEU A 1 90 ? 14.610 -3.900 -15.871 1.00 82.06 90 LEU A CA 1
ATOM 679 C C . LEU A 1 90 ? 13.557 -4.283 -16.922 1.00 82.06 90 LEU A C 1
ATOM 681 O O . LEU A 1 90 ? 12.544 -3.596 -17.055 1.00 82.06 90 LEU A O 1
ATOM 685 N N . SER A 1 91 ? 13.752 -5.393 -17.637 1.00 82.56 91 SER A N 1
ATOM 686 C CA . SER A 1 91 ? 12.800 -5.846 -18.659 1.00 82.56 91 SER A CA 1
ATOM 687 C C . SER A 1 91 ? 11.524 -6.453 -18.066 1.00 82.56 91 SER A C 1
ATOM 689 O O . SER A 1 91 ? 10.416 -6.107 -18.489 1.00 82.56 91 SER A O 1
ATOM 691 N N . TRP A 1 92 ? 11.642 -7.346 -17.078 1.00 83.56 92 TRP A N 1
ATOM 692 C CA . TRP A 1 92 ? 10.474 -8.021 -16.494 1.00 83.56 92 TRP A CA 1
ATOM 693 C C . TRP A 1 92 ? 10.595 -8.357 -15.005 1.00 83.56 92 TRP A C 1
ATOM 695 O O . TRP A 1 92 ? 9.560 -8.490 -14.348 1.00 83.56 92 TRP A O 1
ATOM 705 N N . GLY A 1 93 ? 11.808 -8.463 -14.453 1.00 84.00 93 GLY A N 1
ATOM 706 C CA . GLY A 1 93 ? 12.017 -8.879 -13.062 1.00 84.00 93 GLY A CA 1
ATOM 707 C C . GLY A 1 93 ? 11.330 -7.974 -12.034 1.00 84.00 93 GLY A C 1
ATOM 708 O O . GLY A 1 93 ? 10.776 -8.467 -11.052 1.00 84.00 93 GLY A O 1
ATOM 709 N N . TRP A 1 94 ? 11.245 -6.666 -12.298 1.00 85.88 94 TRP A N 1
ATOM 710 C CA . TRP A 1 94 ? 10.535 -5.719 -11.430 1.00 85.88 94 TRP A CA 1
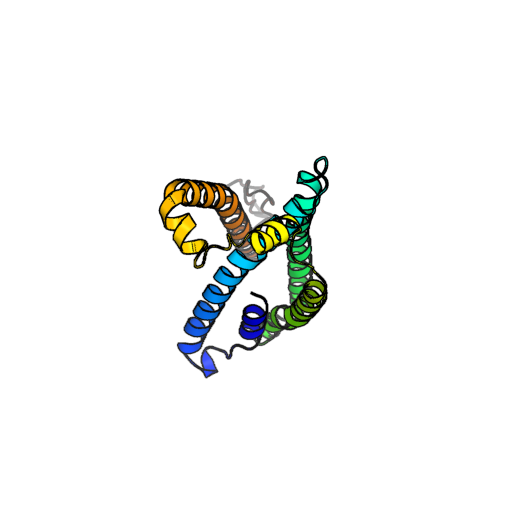ATOM 711 C C . TRP A 1 94 ? 9.029 -5.998 -11.296 1.00 85.88 94 TRP A C 1
ATOM 713 O O . TRP A 1 94 ? 8.428 -5.546 -10.324 1.00 85.88 94 TRP A O 1
ATOM 723 N N . ARG A 1 95 ? 8.402 -6.742 -12.225 1.00 89.56 95 ARG A N 1
ATOM 724 C CA . ARG A 1 95 ? 6.964 -7.078 -12.178 1.00 89.56 95 ARG A CA 1
ATOM 725 C C . ARG A 1 95 ? 6.647 -8.187 -11.177 1.00 89.56 95 ARG A C 1
ATOM 727 O O . ARG A 1 95 ? 5.551 -8.215 -10.619 1.00 89.56 95 ARG A O 1
ATOM 734 N N . ILE A 1 96 ? 7.596 -9.091 -10.928 1.00 89.25 96 ILE A N 1
ATOM 735 C CA . ILE A 1 96 ? 7.390 -10.293 -10.105 1.00 89.25 96 ILE A CA 1
ATOM 736 C C . ILE A 1 96 ? 6.931 -9.943 -8.679 1.00 89.25 96 ILE A C 1
ATOM 738 O O . ILE A 1 96 ? 5.926 -10.508 -8.244 1.00 89.25 96 ILE A O 1
ATOM 742 N N . PRO A 1 97 ? 7.558 -8.994 -7.950 1.00 87.62 97 PRO A N 1
ATOM 743 C CA . PRO A 1 97 ? 7.110 -8.631 -6.605 1.00 87.62 97 PRO A CA 1
ATOM 744 C C . PRO A 1 97 ? 5.666 -8.108 -6.575 1.00 87.62 97 PRO A C 1
ATOM 746 O O . PRO A 1 97 ? 4.908 -8.435 -5.661 1.00 87.62 97 PRO A O 1
ATOM 749 N N . PHE A 1 98 ? 5.253 -7.346 -7.596 1.00 88.19 98 PHE A N 1
ATOM 750 C CA . PHE A 1 98 ? 3.880 -6.846 -7.709 1.00 88.19 98 PHE A CA 1
ATOM 751 C C . PHE A 1 98 ? 2.881 -7.978 -7.945 1.00 88.19 98 PHE A C 1
ATOM 753 O O . PHE A 1 98 ? 1.824 -7.999 -7.317 1.00 88.19 98 PHE A O 1
ATOM 760 N N . LEU A 1 99 ? 3.214 -8.949 -8.795 1.00 89.88 99 LEU A N 1
ATOM 761 C CA . LEU A 1 99 ? 2.349 -10.103 -9.049 1.00 89.88 99 LEU A CA 1
ATOM 762 C C . LEU A 1 99 ? 2.269 -11.038 -7.840 1.00 89.88 99 LEU A C 1
ATOM 764 O O . LEU A 1 99 ? 1.183 -11.497 -7.498 1.00 89.88 99 LEU A O 1
ATOM 768 N N . MET A 1 100 ? 3.376 -11.254 -7.126 1.00 89.62 100 MET A N 1
ATOM 769 C CA . MET A 1 100 ? 3.369 -12.029 -5.880 1.00 89.62 100 MET A CA 1
ATOM 770 C C . MET A 1 100 ? 2.502 -11.388 -4.794 1.00 89.62 100 MET A C 1
ATOM 772 O O . MET A 1 100 ? 1.917 -12.101 -3.978 1.00 89.62 100 MET A O 1
ATOM 776 N N . SER A 1 101 ? 2.337 -10.059 -4.812 1.00 88.69 101 SER A N 1
ATOM 777 C CA . SER A 1 101 ? 1.403 -9.390 -3.903 1.00 88.69 101 SER A CA 1
ATOM 778 C C . SER A 1 101 ? -0.044 -9.872 -4.077 1.00 88.69 101 SER A C 1
ATOM 780 O O . SER A 1 101 ? -0.799 -9.834 -3.111 1.00 88.69 101 SER A O 1
ATOM 782 N N . ALA A 1 102 ? -0.425 -10.420 -5.241 1.00 91.06 102 ALA A N 1
ATOM 783 C CA . ALA A 1 102 ? -1.756 -10.990 -5.459 1.00 91.06 102 ALA A CA 1
ATOM 784 C C . ALA A 1 102 ? -2.077 -12.115 -4.464 1.00 91.06 102 ALA A C 1
ATOM 786 O O . ALA A 1 102 ? -3.192 -12.174 -3.949 1.00 91.06 102 ALA A O 1
ATOM 787 N N . ALA A 1 103 ? -1.096 -12.961 -4.132 1.00 90.62 103 ALA A N 1
ATOM 788 C CA . ALA A 1 103 ? -1.275 -14.012 -3.133 1.00 90.62 103 ALA A CA 1
ATOM 789 C C . ALA A 1 103 ? -1.599 -13.417 -1.753 1.00 90.62 103 ALA A C 1
ATOM 791 O O . ALA A 1 103 ? -2.530 -13.865 -1.086 1.00 90.62 103 ALA A O 1
ATOM 792 N N . LEU A 1 104 ? -0.897 -12.348 -1.360 1.00 86.44 104 LEU A N 1
ATOM 793 C CA . LEU A 1 104 ? -1.161 -11.633 -0.107 1.00 86.44 104 LEU A CA 1
ATOM 794 C C . LEU A 1 104 ? -2.551 -10.990 -0.099 1.00 86.44 104 LEU A C 1
ATOM 796 O O . LEU A 1 104 ? -3.229 -11.004 0.924 1.00 86.44 104 LEU A O 1
ATOM 800 N N . VAL A 1 105 ? -2.998 -10.460 -1.240 1.00 88.12 105 VAL A N 1
ATOM 801 C CA . VAL A 1 105 ? -4.348 -9.898 -1.384 1.00 88.12 105 VAL A CA 1
ATOM 802 C C . VAL A 1 105 ? -5.410 -10.976 -1.204 1.00 88.12 105 VAL A C 1
ATOM 804 O O . VAL A 1 105 ? -6.365 -10.756 -0.465 1.00 88.12 105 VAL A O 1
ATOM 807 N N . LEU A 1 106 ? -5.241 -12.145 -1.826 1.00 89.31 106 LEU A N 1
ATOM 808 C CA . LEU A 1 106 ? -6.174 -13.264 -1.684 1.00 89.31 106 LEU A CA 1
ATOM 809 C C . LEU A 1 106 ? -6.248 -13.764 -0.239 1.00 89.31 106 LEU A C 1
ATOM 811 O O . LEU A 1 106 ? -7.345 -13.949 0.283 1.00 89.31 106 LEU A O 1
ATOM 815 N N . VAL A 1 107 ? -5.101 -13.911 0.430 1.00 88.25 107 VAL A N 1
ATOM 816 C CA . VAL A 1 107 ? -5.048 -14.278 1.853 1.00 88.25 107 VAL A CA 1
ATOM 817 C C . VAL A 1 107 ? -5.728 -13.212 2.715 1.00 88.25 107 VAL A C 1
ATOM 819 O O . VAL A 1 107 ? -6.532 -13.543 3.580 1.00 88.25 107 VAL A O 1
AT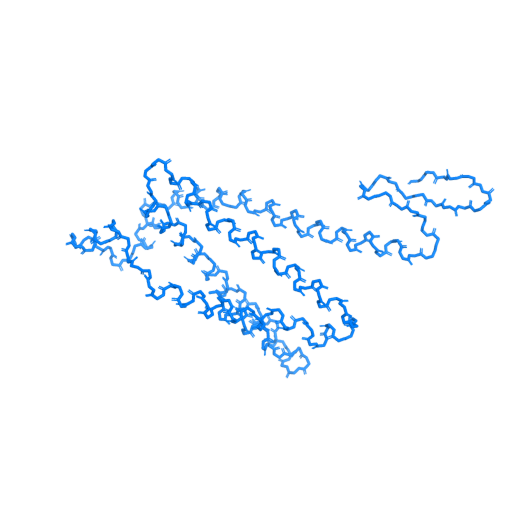OM 822 N N . GLY A 1 108 ? -5.474 -11.927 2.453 1.00 84.56 108 GLY A N 1
ATOM 823 C CA . GLY A 1 108 ? -6.116 -10.827 3.174 1.00 84.56 108 GLY A CA 1
ATOM 824 C C . GLY A 1 108 ? -7.636 -10.790 2.989 1.00 84.56 108 GLY A C 1
ATOM 825 O O . GLY A 1 108 ? -8.362 -10.544 3.950 1.00 84.56 108 GLY A O 1
ATOM 826 N N . LEU A 1 109 ? -8.129 -11.068 1.778 1.00 85.75 109 LEU A N 1
ATOM 827 C CA . LEU A 1 109 ? -9.562 -11.185 1.490 1.00 85.75 109 LEU A CA 1
ATOM 828 C C . LEU A 1 109 ? -10.187 -12.390 2.194 1.00 85.75 109 LEU A C 1
ATOM 830 O O . LEU A 1 109 ? -11.294 -12.277 2.715 1.00 85.75 109 LEU A O 1
ATOM 834 N N . TRP A 1 110 ? -9.476 -13.516 2.234 1.00 86.88 110 TRP A N 1
ATOM 835 C CA . TRP A 1 110 ? -9.920 -14.709 2.946 1.00 86.88 110 TRP A CA 1
ATOM 836 C C . TRP A 1 110 ? -10.052 -14.446 4.449 1.00 86.88 110 TRP A C 1
ATOM 838 O O . TRP A 1 110 ? -11.116 -14.685 5.005 1.00 86.88 110 TRP A O 1
ATOM 848 N N . ILE A 1 111 ? -9.039 -13.837 5.076 1.00 83.69 111 ILE A N 1
ATOM 849 C CA . ILE A 1 111 ? -9.079 -13.467 6.501 1.00 83.69 111 ILE A CA 1
ATOM 850 C C . ILE A 1 111 ? -10.218 -12.481 6.785 1.00 83.69 111 ILE A C 1
ATOM 852 O O . ILE A 1 111 ? -10.928 -12.617 7.776 1.00 83.69 111 ILE A O 1
ATOM 856 N N . ARG A 1 112 ? -10.419 -11.481 5.916 1.00 79.75 112 ARG A N 1
ATOM 857 C CA . ARG A 1 112 ? -11.465 -10.462 6.104 1.00 79.75 112 ARG A CA 1
ATOM 858 C C . ARG A 1 112 ? -12.884 -11.010 5.994 1.00 79.75 112 ARG A C 1
ATOM 860 O O . ARG A 1 112 ? -13.794 -10.362 6.499 1.00 79.75 112 ARG A O 1
ATOM 867 N N . LYS A 1 113 ? -13.085 -12.158 5.347 1.00 77.94 113 LYS A N 1
ATOM 868 C CA . LYS A 1 113 ? -14.412 -12.764 5.199 1.00 77.94 113 LYS A CA 1
ATOM 869 C C . LYS A 1 113 ? -15.014 -13.187 6.544 1.00 77.94 113 LYS A C 1
ATOM 871 O O . LYS A 1 113 ? -16.230 -13.128 6.687 1.00 77.94 113 LYS A O 1
ATOM 876 N N . ASP A 1 114 ? -14.172 -13.558 7.507 1.00 70.38 114 ASP A N 1
ATOM 877 C CA . ASP A 1 114 ? -14.595 -14.112 8.799 1.00 70.38 114 ASP A CA 1
ATOM 878 C C . ASP A 1 114 ? -14.561 -13.082 9.946 1.00 70.38 114 ASP A C 1
ATOM 880 O O . ASP A 1 114 ? -14.772 -13.432 11.107 1.00 70.38 114 ASP A O 1
ATOM 884 N N . ILE A 1 115 ? -14.294 -11.802 9.650 1.00 74.81 115 ILE A N 1
ATOM 885 C CA . ILE A 1 115 ? -14.286 -10.735 10.659 1.00 74.81 115 ILE A CA 1
ATOM 886 C C . ILE A 1 115 ? -15.701 -10.171 10.812 1.00 74.81 115 ILE A C 1
ATOM 888 O O . ILE A 1 115 ? -16.221 -9.499 9.923 1.00 74.81 115 ILE A O 1
ATOM 892 N N . ASP A 1 116 ? -16.300 -10.435 11.970 1.00 65.19 116 ASP A N 1
ATOM 893 C CA . ASP A 1 116 ? -17.550 -9.824 12.415 1.00 65.19 116 ASP A CA 1
ATOM 894 C C . ASP A 1 116 ? -17.400 -8.307 12.660 1.00 65.19 116 ASP A C 1
ATOM 896 O O . ASP A 1 116 ? -16.334 -7.820 13.035 1.00 65.19 116 ASP A O 1
ATOM 900 N N . GLU A 1 117 ? -18.492 -7.556 12.487 1.00 68.38 117 GLU A N 1
ATOM 901 C CA . GLU A 1 117 ? -18.557 -6.128 12.844 1.00 68.38 117 GLU A CA 1
ATOM 902 C C . GLU A 1 117 ? -18.404 -5.919 14.360 1.00 68.38 117 GLU A C 1
ATOM 904 O O . GLU A 1 117 ? -18.920 -6.721 15.155 1.00 68.38 117 GLU A O 1
ATOM 909 N N . THR A 1 118 ? -17.763 -4.813 14.764 1.00 71.44 118 THR A N 1
ATOM 910 C CA . THR A 1 118 ? -17.456 -4.542 16.177 1.00 71.44 118 THR A CA 1
ATOM 911 C C . THR A 1 118 ? -18.716 -4.450 17.039 1.00 71.44 118 THR A C 1
ATOM 913 O O . THR A 1 118 ? -19.760 -3.967 16.589 1.00 71.44 118 THR A O 1
ATOM 916 N N . PRO A 1 119 ? -18.653 -4.892 18.310 1.00 65.94 119 PRO A N 1
ATOM 917 C CA . PRO A 1 119 ? -19.801 -4.855 19.216 1.00 65.94 119 PRO A CA 1
ATOM 918 C C . PRO A 1 119 ? -20.324 -3.432 19.445 1.00 65.94 119 PRO A C 1
ATOM 920 O O . PRO A 1 119 ? -21.527 -3.246 19.615 1.00 65.94 119 PRO A O 1
ATOM 923 N N . ASP A 1 120 ? -19.453 -2.424 19.405 1.00 69.12 120 ASP A N 1
ATOM 924 C CA . ASP A 1 120 ? -19.860 -1.024 19.532 1.00 69.12 120 ASP A CA 1
ATOM 925 C C . ASP A 1 120 ? -20.544 -0.507 18.259 1.00 69.12 120 ASP A C 1
ATOM 927 O O . ASP A 1 120 ? -21.562 0.182 18.351 1.00 69.12 120 ASP A O 1
ATOM 931 N N . PHE A 1 121 ? -20.101 -0.936 17.072 1.00 69.06 121 PHE A N 1
ATOM 932 C CA . PHE A 1 121 ? -20.804 -0.643 15.823 1.00 69.06 121 PHE A CA 1
ATOM 933 C C . PHE A 1 121 ? -22.163 -1.357 15.739 1.00 69.06 121 PHE A C 1
ATOM 935 O O . PHE A 1 121 ? -23.148 -0.766 15.289 1.00 69.06 121 PHE A O 1
ATOM 942 N N . LYS A 1 122 ? -22.267 -2.593 16.253 1.00 70.94 122 LYS A N 1
ATOM 943 C CA . LYS A 1 122 ? -23.541 -3.325 16.383 1.00 70.94 122 LYS A CA 1
ATOM 944 C C . LYS A 1 122 ? -24.539 -2.569 17.276 1.00 70.94 122 LYS A C 1
ATOM 946 O O . LYS A 1 122 ? -25.672 -2.367 16.847 1.00 70.94 122 LYS A O 1
ATOM 951 N N . LYS A 1 123 ? -24.114 -2.035 18.431 1.00 70.56 123 LYS A N 1
ATOM 952 C CA . LYS A 1 123 ? -24.970 -1.208 19.315 1.00 70.56 123 LYS A CA 1
ATOM 953 C C . LYS A 1 123 ? -25.480 0.071 18.638 1.00 70.56 123 LYS A C 1
ATOM 955 O O . LYS A 1 123 ? -26.642 0.430 18.809 1.00 70.56 123 LYS A O 1
ATOM 960 N N . VAL A 1 124 ? -24.634 0.762 17.867 1.00 71.00 124 VAL A N 1
ATOM 961 C CA . VAL A 1 124 ? -25.028 1.980 17.123 1.00 71.00 124 VAL A CA 1
ATOM 962 C C . VAL A 1 124 ? -25.991 1.652 15.978 1.00 71.00 124 VAL A C 1
ATOM 964 O O . VAL A 1 124 ? -26.909 2.418 15.680 1.00 71.00 124 VAL A O 1
ATOM 967 N N . LYS A 1 125 ? -25.815 0.489 15.343 1.00 68.75 125 LYS A N 1
ATOM 968 C CA . LYS A 1 125 ? -26.723 -0.004 14.306 1.00 68.75 125 LYS A CA 1
ATOM 969 C C . LYS A 1 125 ? -28.095 -0.372 14.874 1.00 68.75 125 LYS A C 1
ATOM 971 O O . LYS A 1 125 ? -29.106 -0.039 14.262 1.00 68.75 125 LYS A O 1
ATOM 976 N N . GLU A 1 126 ? -28.131 -1.000 16.047 1.00 70.44 126 GLU A N 1
ATOM 977 C CA . GLU A 1 126 ? -29.364 -1.352 16.765 1.00 70.44 126 GLU A CA 1
ATOM 978 C C . GLU A 1 126 ? -30.100 -0.129 17.328 1.00 70.44 126 GLU A C 1
ATOM 980 O O . GLU A 1 126 ? -31.329 -0.106 17.333 1.00 70.44 126 GLU A O 1
ATOM 985 N N . SER A 1 127 ? -29.381 0.923 17.733 1.00 71.38 127 SER A N 1
ATOM 986 C CA . SER A 1 127 ? -29.988 2.174 18.212 1.00 71.38 127 SER A CA 1
ATOM 987 C C . SER A 1 127 ? -30.566 3.057 17.096 1.00 71.38 127 SER A C 1
ATOM 989 O O . SER A 1 127 ? -31.158 4.100 17.379 1.00 71.38 127 SER A O 1
ATOM 991 N N . GLY A 1 128 ? -30.399 2.670 15.824 1.00 61.97 128 GLY A N 1
ATOM 992 C CA . GLY A 1 128 ? -30.897 3.410 14.662 1.00 61.97 128 GLY A CA 1
ATOM 993 C C . GLY A 1 128 ? -30.168 4.732 14.389 1.00 61.97 128 GLY A C 1
ATOM 994 O O . GLY A 1 128 ? -30.552 5.457 13.472 1.00 61.97 128 GLY A O 1
ATOM 995 N N . GLN A 1 129 ? -29.101 5.045 15.133 1.00 61.75 129 GLN A N 1
ATOM 996 C CA . GLN A 1 129 ? -28.314 6.280 15.001 1.00 61.75 129 GLN A CA 1
ATOM 997 C C . GLN A 1 129 ? -27.210 6.182 13.937 1.00 61.75 129 GLN A C 1
ATOM 999 O O . GLN A 1 129 ? -26.192 6.870 14.009 1.00 61.75 129 GLN A O 1
ATOM 1004 N N . VAL A 1 130 ? -27.384 5.331 12.923 1.00 63.88 130 VAL A N 1
ATOM 1005 C CA . VAL A 1 130 ? -26.428 5.255 11.816 1.00 63.88 130 VAL A CA 1
ATOM 1006 C C . VAL A 1 130 ? -26.565 6.521 10.975 1.00 63.88 130 VAL A C 1
ATOM 1008 O O . VAL A 1 130 ? -27.522 6.685 10.213 1.00 63.88 130 VAL A O 1
ATOM 1011 N N . ALA A 1 131 ? -25.605 7.434 11.116 1.00 62.03 131 ALA A N 1
ATOM 1012 C CA . ALA A 1 131 ? -25.518 8.628 10.288 1.00 62.03 131 ALA A CA 1
ATOM 1013 C C . ALA A 1 131 ? -25.532 8.238 8.799 1.00 62.03 131 ALA A C 1
ATOM 1015 O O . ALA A 1 131 ? -24.749 7.399 8.355 1.00 62.03 131 ALA A O 1
ATOM 1016 N N . LYS A 1 132 ? -26.406 8.865 7.998 1.00 58.38 132 LYS A N 1
ATOM 1017 C CA . LYS A 1 132 ? -26.518 8.583 6.551 1.00 58.38 132 LYS A CA 1
ATOM 1018 C C . LYS A 1 132 ? -25.261 8.978 5.762 1.00 58.38 132 LYS A C 1
ATOM 1020 O O . LYS A 1 132 ? -25.057 8.486 4.658 1.00 58.38 132 LYS A O 1
ATOM 1025 N N . ALA A 1 133 ? -24.444 9.885 6.301 1.00 68.00 133 ALA A N 1
ATOM 1026 C CA . ALA A 1 133 ? -23.207 10.357 5.681 1.00 68.00 133 ALA A CA 1
ATOM 1027 C C . ALA A 1 133 ? -22.153 10.714 6.753 1.00 68.00 133 ALA A C 1
ATOM 1029 O O . ALA A 1 133 ? -21.845 11.896 6.936 1.00 68.00 133 ALA A O 1
ATOM 1030 N N . PRO A 1 134 ? -21.574 9.715 7.446 1.00 73.25 134 PRO A N 1
ATOM 1031 C CA . PRO A 1 134 ? -20.712 9.933 8.611 1.00 73.25 134 PRO A CA 1
ATOM 1032 C C . PRO A 1 134 ? -19.473 10.767 8.264 1.00 73.25 134 PRO A C 1
ATOM 1034 O O . PRO A 1 134 ? -19.105 11.670 9.003 1.00 73.25 134 PRO A O 1
ATOM 1037 N N . LEU A 1 135 ? -18.886 10.562 7.079 1.00 77.81 135 LEU A N 1
ATOM 1038 C CA . LEU A 1 135 ? -17.726 11.336 6.626 1.00 77.81 135 LEU A CA 1
ATOM 1039 C C . LEU A 1 135 ? -18.044 12.834 6.476 1.00 77.81 135 LEU A C 1
ATOM 1041 O O . LEU A 1 135 ? -17.253 13.691 6.864 1.00 77.81 135 LEU A O 1
ATOM 1045 N N . ARG A 1 136 ? -19.222 13.154 5.925 1.00 79.75 136 ARG A N 1
ATOM 1046 C CA . ARG A 1 136 ? -19.668 14.539 5.717 1.00 79.75 136 ARG A CA 1
ATOM 1047 C C . ARG A 1 136 ? -20.007 15.211 7.043 1.00 79.75 136 ARG A C 1
ATOM 1049 O O . ARG A 1 136 ? -19.756 16.400 7.201 1.00 79.75 136 ARG A O 1
ATOM 1056 N N . GLU A 1 137 ? -20.584 14.463 7.973 1.00 80.31 137 GLU A N 1
ATOM 1057 C CA . GLU A 1 137 ? -20.964 14.965 9.288 1.00 80.31 137 GLU A CA 1
ATOM 1058 C C . GLU A 1 137 ? -19.741 15.260 10.159 1.00 80.31 137 GLU A C 1
ATOM 1060 O O . GLU A 1 137 ? -19.652 16.358 10.709 1.00 80.31 137 GLU A O 1
ATOM 1065 N N . THR A 1 138 ? -18.753 14.361 10.177 1.00 84.06 138 THR A N 1
ATOM 1066 C CA . THR A 1 138 ? -17.465 14.573 10.854 1.00 84.06 138 THR A CA 1
ATOM 1067 C C . THR A 1 138 ? -16.714 15.762 10.266 1.00 84.06 138 THR A C 1
ATOM 1069 O O . THR A 1 138 ? -16.250 16.622 11.006 1.00 84.06 138 THR A O 1
ATOM 1072 N N . LEU A 1 139 ? -16.651 15.885 8.936 1.00 86.06 139 LEU A N 1
ATOM 1073 C CA . LEU A 1 139 ? -16.013 17.038 8.289 1.00 86.06 139 LEU A CA 1
ATOM 1074 C C . LEU A 1 139 ? -16.763 18.355 8.506 1.00 86.06 139 LEU A C 1
ATOM 1076 O O . LEU A 1 139 ? -16.177 19.414 8.328 1.00 86.06 139 LEU A O 1
ATOM 1080 N N . LYS A 1 140 ? -18.049 18.323 8.862 1.00 85.38 140 LYS A N 1
ATOM 1081 C CA . LYS A 1 140 ? -18.828 19.536 9.128 1.00 85.38 140 LYS A CA 1
ATOM 1082 C C . LYS A 1 140 ? -18.724 19.969 10.590 1.00 85.38 140 LYS A C 1
ATOM 1084 O O . LYS A 1 140 ? -18.561 21.157 10.854 1.00 85.38 140 LYS A O 1
ATOM 1089 N N . HIS A 1 141 ? -18.821 19.025 11.523 1.00 86.88 141 HIS A N 1
ATOM 1090 C CA . HIS A 1 141 ? -18.884 19.318 12.958 1.00 86.88 141 HIS A CA 1
ATOM 1091 C C . HIS A 1 141 ? -17.522 19.225 13.662 1.00 86.88 141 HIS A C 1
ATOM 1093 O O . HIS A 1 141 ? -17.329 19.898 14.667 1.00 86.88 141 HIS A O 1
ATOM 1099 N N . HIS A 1 142 ? -16.568 18.466 13.111 1.00 88.06 142 HIS A N 1
ATOM 1100 C CA . HIS A 1 142 ? -15.270 18.158 13.732 1.00 88.06 142 HIS A CA 1
ATOM 1101 C C . HIS A 1 142 ? -14.073 18.421 12.798 1.00 88.06 142 HIS A C 1
ATOM 1103 O O . HIS A 1 142 ? -13.061 17.718 12.814 1.00 88.06 142 HIS A O 1
ATOM 1109 N N . TRP A 1 143 ? -14.176 19.424 11.919 1.00 90.75 143 TRP A N 1
ATOM 1110 C CA . TRP A 1 143 ? -13.139 19.714 10.919 1.00 90.75 143 TRP A CA 1
ATOM 1111 C C . TRP A 1 143 ? -11.793 20.126 11.534 1.00 90.75 143 TRP A C 1
ATOM 1113 O O . TRP A 1 143 ? -10.743 19.853 10.952 1.00 90.75 143 TRP A O 1
ATOM 1123 N N . ARG A 1 144 ? -11.805 20.763 12.714 1.00 90.31 144 ARG A N 1
ATOM 1124 C CA . ARG A 1 144 ? -10.578 21.183 13.411 1.00 90.31 144 ARG A CA 1
ATOM 1125 C C . ARG A 1 144 ? -9.818 19.967 13.918 1.00 90.31 144 ARG A C 1
ATOM 1127 O O . ARG A 1 144 ? -8.612 19.874 13.723 1.00 90.31 144 ARG A O 1
ATOM 1134 N N . GLU A 1 145 ? -10.531 19.021 14.510 1.00 89.62 145 GLU A N 1
ATOM 1135 C CA . GLU A 1 145 ? -10.010 17.754 15.006 1.00 89.62 145 GLU A CA 1
ATOM 1136 C C . GLU A 1 145 ? -9.447 16.917 13.856 1.00 89.62 145 GLU A C 1
ATOM 1138 O O . GLU A 1 145 ? -8.359 16.362 13.984 1.00 89.62 145 GLU A O 1
ATOM 1143 N N . VAL A 1 146 ? -10.125 16.900 12.701 1.00 88.88 146 VAL A N 1
ATOM 1144 C CA . VAL A 1 146 ? -9.623 16.242 11.484 1.00 88.88 146 VAL A CA 1
ATOM 1145 C C . VAL A 1 146 ? -8.305 16.862 11.018 1.00 88.88 146 VAL A C 1
ATOM 1147 O O . VAL A 1 146 ? -7.365 16.125 10.727 1.00 88.88 146 VAL A O 1
ATOM 1150 N N . ILE A 1 147 ? -8.198 18.194 10.974 1.0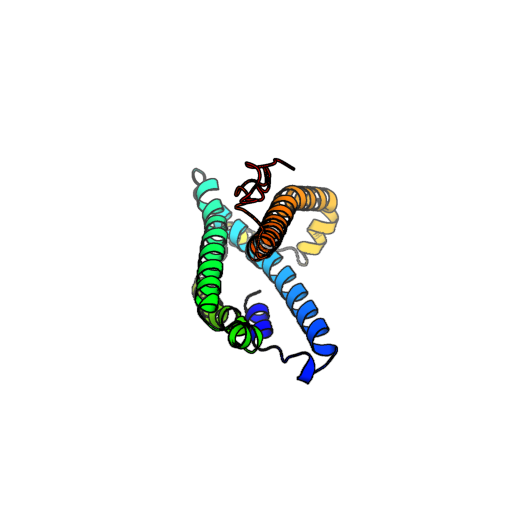0 90.69 147 ILE A N 1
ATOM 1151 C CA . ILE A 1 147 ? -6.952 18.867 10.573 1.00 90.69 147 ILE A CA 1
ATOM 1152 C C . ILE A 1 147 ? -5.829 18.601 11.577 1.00 90.69 147 ILE A C 1
ATOM 1154 O O . ILE A 1 147 ? -4.703 18.342 11.163 1.00 90.69 147 ILE A O 1
ATOM 1158 N N . ILE A 1 148 ? -6.117 18.629 12.880 1.00 90.88 148 ILE A N 1
ATOM 1159 C CA . ILE A 1 148 ? -5.123 18.324 13.917 1.00 90.88 148 ILE A CA 1
ATOM 1160 C C . ILE A 1 148 ? -4.645 16.874 13.779 1.00 90.88 148 ILE A C 1
ATOM 1162 O O . ILE A 1 148 ? -3.441 16.631 13.763 1.00 90.88 148 ILE A O 1
ATOM 1166 N N . ALA A 1 149 ? -5.562 15.917 13.622 1.00 87.56 149 ALA A N 1
ATOM 1167 C CA . ALA A 1 149 ? -5.222 14.507 13.445 1.00 87.56 149 ALA A CA 1
ATOM 1168 C C . ALA A 1 149 ? -4.411 14.268 12.161 1.00 87.56 149 ALA A C 1
ATOM 1170 O O . ALA A 1 149 ? -3.406 13.557 12.186 1.00 87.56 149 ALA A O 1
ATOM 1171 N N . ALA A 1 150 ? -4.801 14.905 11.052 1.00 87.75 150 ALA A N 1
ATOM 1172 C CA . ALA A 1 150 ? -4.057 14.856 9.799 1.00 87.75 150 ALA A CA 1
ATOM 1173 C C . ALA A 1 150 ? -2.658 15.471 9.954 1.00 87.75 150 ALA A C 1
ATOM 1175 O O . ALA A 1 150 ? -1.677 14.867 9.530 1.00 87.75 150 ALA A O 1
ATOM 1176 N N . GLY A 1 151 ? -2.547 16.627 10.614 1.00 89.44 151 GLY A N 1
ATOM 1177 C CA . GLY A 1 151 ? -1.276 17.298 10.883 1.00 89.44 151 GLY A CA 1
ATOM 1178 C C . GLY A 1 151 ? -0.339 16.450 11.741 1.00 89.44 151 GLY A C 1
ATOM 1179 O O . GLY A 1 151 ? 0.817 16.258 11.372 1.00 89.44 151 GLY A O 1
ATOM 1180 N N . LEU A 1 152 ? -0.844 15.863 12.830 1.00 89.94 152 LEU A N 1
ATOM 1181 C CA . LEU A 1 152 ? -0.082 14.929 13.665 1.00 89.94 152 LEU A CA 1
ATOM 1182 C C . LEU A 1 152 ? 0.416 13.730 12.850 1.00 89.94 152 LEU A C 1
ATOM 1184 O O . LEU A 1 152 ? 1.579 13.345 12.970 1.00 89.94 152 LEU A O 1
ATOM 1188 N N . LYS A 1 153 ? -0.424 13.181 11.960 1.00 85.44 153 LYS A N 1
ATOM 1189 C CA . LYS A 1 153 ? -0.003 12.095 11.070 1.00 85.44 153 LYS A CA 1
ATOM 1190 C C . LYS A 1 153 ? 1.035 12.507 10.040 1.00 85.44 153 LYS A C 1
ATOM 1192 O O . LYS A 1 153 ? 1.934 11.714 9.763 1.00 85.44 153 LYS A O 1
ATOM 1197 N N . VAL A 1 154 ? 0.960 13.716 9.494 1.00 88.44 154 VAL A N 1
ATOM 1198 C CA . VAL A 1 154 ? 2.000 14.244 8.599 1.00 88.44 154 VAL A CA 1
ATOM 1199 C C . VAL A 1 154 ? 3.330 14.362 9.342 1.00 88.44 154 VAL A C 1
ATOM 1201 O O . VAL A 1 154 ? 4.348 13.920 8.818 1.00 88.44 154 VAL A O 1
ATOM 1204 N N . VAL A 1 155 ? 3.327 14.877 10.575 1.00 90.94 155 VAL A N 1
ATOM 1205 C CA . VAL A 1 155 ? 4.544 14.997 11.399 1.00 90.94 155 VAL A CA 1
ATOM 1206 C C . VAL A 1 155 ? 5.152 13.631 11.727 1.00 90.94 155 VAL A C 1
ATOM 1208 O O . VAL A 1 155 ? 6.370 13.507 11.758 1.00 90.94 155 VAL A O 1
ATOM 1211 N N . GLU A 1 156 ? 4.338 12.595 11.930 1.00 85.06 156 GLU A N 1
ATOM 1212 C CA . GLU A 1 156 ? 4.828 11.229 12.159 1.00 85.06 156 GLU A CA 1
ATOM 1213 C C . GLU A 1 156 ? 5.393 10.588 10.878 1.00 85.06 156 GLU A C 1
ATOM 1215 O O . GLU A 1 156 ? 6.469 9.991 10.888 1.00 85.06 156 GLU A O 1
ATOM 1220 N N . THR A 1 157 ? 4.668 10.693 9.763 1.00 84.69 157 THR A N 1
ATOM 1221 C CA . THR A 1 157 ? 4.960 9.920 8.544 1.00 84.69 157 THR A CA 1
ATOM 1222 C C . THR A 1 157 ? 5.954 10.595 7.604 1.00 84.69 157 THR A C 1
ATOM 1224 O O . THR A 1 157 ? 6.744 9.899 6.966 1.00 84.69 157 THR A O 1
ATOM 1227 N N . ALA A 1 158 ? 5.970 11.928 7.517 1.00 87.25 158 ALA A N 1
ATOM 1228 C CA . ALA A 1 158 ? 6.867 12.637 6.606 1.00 87.25 158 ALA A CA 1
ATOM 1229 C C . ALA A 1 158 ? 8.352 12.391 6.928 1.00 87.25 158 ALA A C 1
ATOM 1231 O O . ALA A 1 158 ? 9.086 12.035 6.005 1.00 87.25 158 ALA A O 1
ATOM 1232 N N . PRO A 1 159 ? 8.817 12.472 8.193 1.00 88.75 159 PRO A N 1
ATOM 1233 C CA . PRO A 1 159 ? 10.207 12.166 8.525 1.00 88.75 159 PRO A CA 1
ATOM 1234 C C . PRO A 1 159 ? 10.588 10.727 8.182 1.00 88.75 159 PRO A C 1
ATOM 1236 O O . PRO A 1 159 ? 11.680 10.498 7.670 1.00 88.75 159 PRO A O 1
ATOM 1239 N N . PHE A 1 160 ? 9.683 9.767 8.414 1.00 83.50 160 PHE A N 1
ATOM 1240 C CA . PHE A 1 160 ? 9.914 8.362 8.083 1.00 83.50 160 PHE A CA 1
ATOM 1241 C C . PHE A 1 160 ? 10.176 8.176 6.583 1.00 83.50 160 PHE A C 1
ATOM 1243 O O . PHE A 1 160 ? 11.195 7.596 6.205 1.00 83.50 160 PHE A O 1
ATOM 1250 N N . TYR A 1 161 ? 9.301 8.715 5.728 1.00 83.75 161 TYR A N 1
ATOM 1251 C CA . TYR A 1 161 ? 9.465 8.593 4.280 1.00 83.75 161 TYR A CA 1
ATOM 1252 C C . TYR A 1 161 ? 10.693 9.346 3.772 1.00 83.75 161 TYR A C 1
ATOM 1254 O O . TYR A 1 161 ? 11.489 8.754 3.045 1.00 83.75 161 TYR A O 1
ATOM 1262 N N . ILE A 1 162 ? 10.893 10.595 4.209 1.00 86.88 162 ILE A N 1
ATOM 1263 C CA . ILE A 1 162 ? 12.056 11.409 3.827 1.00 86.88 162 ILE A CA 1
ATOM 1264 C C . ILE A 1 162 ? 13.351 10.681 4.184 1.00 86.88 162 ILE A C 1
ATOM 1266 O O . ILE A 1 162 ? 14.236 10.555 3.344 1.00 86.88 162 ILE A O 1
ATOM 1270 N N . PHE A 1 163 ? 13.456 10.166 5.410 1.00 84.69 163 PHE A N 1
ATOM 1271 C CA . PHE A 1 163 ? 14.645 9.452 5.851 1.00 84.69 163 PHE A CA 1
ATOM 1272 C C . PHE A 1 163 ? 14.868 8.165 5.051 1.00 84.69 163 PHE A C 1
ATOM 1274 O O . PHE A 1 163 ? 15.982 7.918 4.592 1.00 84.69 163 PHE A O 1
ATOM 1281 N N . SER A 1 164 ? 13.821 7.356 4.858 1.00 77.94 164 SER A N 1
ATOM 1282 C CA . SER A 1 164 ? 13.932 6.080 4.142 1.00 77.94 164 SER A CA 1
ATOM 1283 C C . SER A 1 164 ? 14.372 6.253 2.684 1.00 77.94 164 SER A C 1
ATOM 1285 O O . SER A 1 164 ? 15.246 5.518 2.220 1.00 77.94 164 SER A O 1
ATOM 1287 N N . ASP A 1 165 ? 13.832 7.258 1.990 1.00 82.19 165 ASP A N 1
ATOM 1288 C CA . ASP A 1 165 ? 14.141 7.527 0.587 1.00 82.19 165 ASP A CA 1
ATOM 1289 C C . ASP A 1 165 ? 15.533 8.156 0.437 1.00 82.19 165 ASP A C 1
ATOM 1291 O O . ASP A 1 165 ? 16.370 7.661 -0.322 1.00 82.19 165 ASP A O 1
ATOM 1295 N N . LEU A 1 166 ? 15.838 9.170 1.258 1.00 82.94 166 LEU A N 1
ATOM 1296 C CA . LEU A 1 166 ? 17.137 9.841 1.260 1.00 82.94 166 LEU A CA 1
ATOM 1297 C C . LEU A 1 166 ? 18.277 8.865 1.569 1.00 82.94 166 LEU A C 1
ATOM 1299 O O . LEU A 1 166 ? 19.310 8.882 0.901 1.00 82.94 166 LEU A O 1
ATOM 1303 N N . CYS A 1 167 ? 18.103 7.989 2.561 1.00 78.25 167 CYS A N 1
ATOM 1304 C CA . CYS A 1 167 ? 19.120 7.007 2.927 1.00 78.25 167 CYS A CA 1
ATOM 1305 C C . CYS A 1 167 ? 19.345 5.980 1.798 1.00 78.25 167 CYS A C 1
ATOM 1307 O O . CYS A 1 167 ? 20.483 5.576 1.540 1.00 78.25 167 CYS A O 1
ATOM 1309 N N . GLY A 1 168 ? 18.281 5.606 1.076 1.00 73.56 168 GLY A N 1
ATOM 1310 C CA . GLY A 1 168 ? 18.366 4.779 -0.129 1.00 73.56 168 GLY A CA 1
ATOM 1311 C C . GLY A 1 168 ? 19.162 5.450 -1.253 1.00 73.56 168 GLY A C 1
ATOM 1312 O O . GLY A 1 168 ? 20.092 4.848 -1.795 1.00 73.56 168 GLY A O 1
ATOM 1313 N N . GLN A 1 169 ? 18.858 6.715 -1.556 1.00 75.31 169 GLN A N 1
ATOM 1314 C CA . GLN A 1 169 ? 19.566 7.488 -2.584 1.00 75.31 169 GLN A CA 1
ATOM 1315 C C . GLN A 1 169 ? 21.042 7.714 -2.232 1.00 75.31 169 GLN A C 1
ATOM 1317 O O . GLN A 1 169 ? 21.919 7.499 -3.073 1.00 75.31 169 GLN A O 1
ATOM 1322 N N . LEU A 1 170 ? 21.339 8.086 -0.982 1.00 76.81 170 LEU A N 1
ATOM 1323 C CA . LEU A 1 170 ? 22.712 8.277 -0.506 1.00 76.81 170 LEU A CA 1
ATOM 1324 C C . LEU A 1 170 ? 23.536 6.994 -0.633 1.00 76.81 170 LEU A C 1
ATOM 1326 O O . LEU A 1 170 ? 24.673 7.038 -1.102 1.00 76.81 170 LEU A O 1
ATOM 1330 N N . ARG A 1 171 ? 22.962 5.834 -0.287 1.00 72.88 171 ARG A N 1
ATOM 1331 C CA . ARG A 1 171 ? 23.631 4.537 -0.461 1.00 72.88 171 ARG A CA 1
ATOM 1332 C C . ARG A 1 171 ? 23.979 4.278 -1.925 1.00 72.88 171 ARG A C 1
ATOM 1334 O O . ARG A 1 171 ? 25.104 3.878 -2.214 1.00 72.88 171 ARG A O 1
ATOM 1341 N N . HIS A 1 172 ? 23.045 4.521 -2.842 1.00 68.19 172 HIS A N 1
ATOM 1342 C CA . HIS A 1 172 ? 23.282 4.327 -4.272 1.00 68.19 172 HIS A CA 1
ATOM 1343 C C . HIS A 1 172 ? 24.394 5.253 -4.798 1.00 68.19 172 HIS A C 1
ATOM 1345 O O . HIS A 1 172 ? 25.285 4.811 -5.527 1.00 68.19 172 HIS A O 1
ATOM 1351 N N . HIS A 1 173 ? 24.405 6.518 -4.368 1.00 67.31 173 HIS A N 1
ATOM 1352 C CA . HIS A 1 173 ? 25.473 7.461 -4.704 1.00 67.31 173 HIS A CA 1
ATOM 1353 C C . HIS A 1 173 ? 26.840 7.039 -4.143 1.00 67.31 173 HIS A C 1
ATOM 1355 O O . HIS A 1 173 ? 27.823 7.050 -4.883 1.00 67.31 173 HIS A O 1
ATOM 1361 N N . HIS A 1 174 ? 26.917 6.603 -2.882 1.00 62.50 174 HIS A N 1
ATOM 1362 C CA . HIS A 1 174 ? 28.169 6.128 -2.281 1.00 62.50 174 HIS A CA 1
ATOM 1363 C C . HIS A 1 174 ? 28.722 4.868 -2.962 1.00 62.50 174 HIS A C 1
ATOM 1365 O O . HIS A 1 174 ? 29.924 4.785 -3.215 1.00 62.50 174 HIS A O 1
ATOM 1371 N N . VAL A 1 175 ? 27.861 3.905 -3.308 1.00 62.09 175 VAL A N 1
ATOM 1372 C CA . VAL A 1 175 ? 28.272 2.678 -4.010 1.00 62.09 175 VAL A CA 1
ATOM 1373 C C . VAL A 1 175 ? 28.838 2.996 -5.398 1.00 62.09 175 VAL A C 1
ATOM 1375 O O . VAL A 1 175 ? 29.844 2.409 -5.797 1.00 62.09 175 VAL A O 1
ATOM 1378 N N . ASN A 1 176 ? 28.267 3.966 -6.115 1.00 59.19 176 ASN A N 1
ATOM 1379 C CA . ASN A 1 176 ? 28.820 4.407 -7.398 1.00 59.19 176 ASN A CA 1
ATOM 1380 C C . ASN A 1 176 ? 30.189 5.084 -7.256 1.00 59.19 176 ASN A C 1
ATOM 1382 O O . ASN A 1 176 ? 31.070 4.832 -8.074 1.00 59.19 176 ASN A O 1
ATOM 1386 N N . LEU A 1 177 ? 30.410 5.871 -6.197 1.00 58.03 177 LEU A N 1
ATOM 1387 C CA . LEU A 1 177 ? 31.716 6.486 -5.930 1.00 58.03 177 LEU A CA 1
ATOM 1388 C C . LEU A 1 177 ? 32.804 5.438 -5.647 1.00 58.03 177 LEU A C 1
ATOM 1390 O O . LEU A 1 177 ? 33.925 5.584 -6.125 1.00 58.03 177 LEU A O 1
ATOM 1394 N N . SER A 1 178 ? 32.472 4.348 -4.946 1.00 55.94 178 SER A N 1
ATOM 1395 C CA . SER A 1 178 ? 33.425 3.260 -4.660 1.00 55.94 178 SER A CA 1
ATOM 1396 C C . SER A 1 178 ? 33.822 2.404 -5.872 1.00 55.94 178 SER A C 1
ATOM 1398 O O . SER A 1 178 ? 34.807 1.676 -5.802 1.00 55.94 178 SER A O 1
ATOM 1400 N N . LYS A 1 179 ? 33.075 2.476 -6.984 1.00 57.69 179 LYS A N 1
ATOM 1401 C CA . LYS A 1 179 ? 33.366 1.732 -8.224 1.00 57.69 179 LYS A CA 1
ATOM 1402 C C . LYS A 1 179 ? 34.296 2.489 -9.183 1.00 57.69 179 LYS A C 1
ATOM 1404 O O . LYS A 1 179 ? 34.682 1.936 -10.210 1.00 57.69 179 LYS A O 1
ATOM 1409 N N . ILE A 1 180 ? 34.661 3.736 -8.873 1.00 56.16 180 ILE A N 1
ATOM 1410 C CA . ILE A 1 180 ? 35.587 4.533 -9.687 1.00 56.16 180 ILE A CA 1
ATOM 1411 C C . ILE A 1 180 ? 37.023 4.024 -9.444 1.00 56.16 180 ILE A C 1
ATOM 1413 O O . ILE A 1 180 ? 37.469 4.022 -8.293 1.00 56.16 180 ILE A O 1
ATOM 1417 N N . PRO A 1 181 ? 37.784 3.620 -10.483 1.00 44.03 181 PRO A N 1
ATOM 1418 C CA . PRO A 1 181 ? 39.169 3.184 -10.315 1.00 44.03 181 PRO A CA 1
ATOM 1419 C C . PRO A 1 181 ? 40.006 4.309 -9.685 1.00 44.03 181 PRO A C 1
ATOM 1421 O O . PRO A 1 181 ? 40.126 5.393 -10.255 1.00 44.03 181 PRO A O 1
ATOM 1424 N N . GLY A 1 182 ? 40.561 4.067 -8.494 1.00 55.22 182 GLY A N 1
ATOM 1425 C CA . GLY A 1 182 ? 41.351 5.052 -7.741 1.00 55.22 182 GLY A CA 1
ATOM 1426 C C . GLY A 1 182 ? 40.591 5.830 -6.657 1.00 55.22 182 GLY A C 1
ATOM 1427 O O . GLY A 1 182 ? 41.199 6.671 -5.993 1.00 55.22 182 GLY A O 1
ATOM 1428 N N . ALA A 1 183 ? 39.301 5.554 -6.436 1.00 50.84 183 ALA A N 1
ATOM 1429 C CA . ALA A 1 183 ? 38.610 5.966 -5.217 1.00 50.84 183 ALA A CA 1
ATOM 1430 C C . ALA A 1 183 ? 39.028 5.018 -4.084 1.00 50.84 183 ALA A C 1
ATOM 1432 O O . ALA A 1 183 ? 38.670 3.842 -4.088 1.00 50.84 183 ALA A O 1
ATOM 1433 N N . GLY A 1 184 ? 39.851 5.485 -3.143 1.00 52.09 184 GLY A N 1
ATOM 1434 C CA . GLY A 1 184 ? 40.154 4.668 -1.972 1.00 52.09 184 GLY A CA 1
ATOM 1435 C C . GLY A 1 184 ? 38.930 4.538 -1.062 1.00 52.09 184 GLY A C 1
ATOM 1436 O O . GLY A 1 184 ? 37.904 5.197 -1.243 1.00 52.09 184 GLY A O 1
ATOM 1437 N N . SER A 1 185 ? 39.020 3.612 -0.112 1.00 47.34 185 SER A N 1
ATOM 1438 C CA . SER A 1 185 ? 37.920 3.212 0.765 1.00 47.34 185 SER A CA 1
ATOM 1439 C C . SER A 1 185 ? 37.318 4.412 1.508 1.00 47.34 185 SER A C 1
ATOM 1441 O O . SER A 1 185 ? 37.952 4.971 2.404 1.00 47.34 185 SER A O 1
ATOM 1443 N N . CYS A 1 186 ? 36.092 4.799 1.148 1.00 51.03 186 CYS A N 1
ATOM 1444 C CA . CYS A 1 186 ? 35.317 5.795 1.886 1.00 51.03 186 CYS A CA 1
ATOM 1445 C C . CYS A 1 186 ? 34.622 5.131 3.084 1.00 51.03 186 CYS A C 1
ATOM 1447 O O . CYS A 1 186 ? 34.066 4.036 2.966 1.00 51.03 186 CYS A O 1
ATOM 1449 N N . HIS A 1 187 ? 34.642 5.796 4.241 1.00 43.94 187 HIS A N 1
ATOM 1450 C CA . HIS A 1 187 ? 34.035 5.277 5.468 1.00 43.94 187 HIS A CA 1
ATOM 1451 C C . HIS A 1 187 ? 32.495 5.186 5.335 1.00 43.94 187 HIS A C 1
ATOM 1453 O O . HIS A 1 187 ? 31.885 6.108 4.787 1.00 43.94 187 HIS A O 1
ATOM 1459 N N . PRO A 1 188 ? 31.823 4.159 5.901 1.00 41.16 188 PRO A N 1
ATOM 1460 C CA . PRO A 1 188 ? 30.368 3.961 5.773 1.00 41.16 188 PRO A CA 1
ATOM 1461 C C . PRO A 1 188 ? 29.480 5.086 6.333 1.00 41.16 188 PRO A C 1
ATOM 1463 O O . PRO A 1 188 ? 28.274 5.080 6.109 1.00 41.16 188 PRO A O 1
ATOM 1466 N N . TRP A 1 189 ? 30.062 6.034 7.072 1.00 39.84 189 TRP A N 1
ATOM 1467 C CA . TRP A 1 189 ? 29.364 7.118 7.771 1.00 39.84 189 TRP A CA 1
ATOM 1468 C C . TRP A 1 189 ? 29.655 8.511 7.187 1.00 39.84 189 TRP A C 1
ATOM 1470 O O . TRP A 1 189 ? 29.413 9.514 7.847 1.00 39.84 189 TRP A O 1
ATOM 1480 N N . GLY A 1 190 ? 30.191 8.595 5.963 1.00 45.19 190 GLY A N 1
ATOM 1481 C CA . GLY A 1 190 ? 30.404 9.877 5.274 1.00 45.19 190 GLY A CA 1
ATOM 1482 C C . GLY A 1 190 ? 31.551 10.733 5.826 1.00 45.19 190 GLY A C 1
ATOM 1483 O O . GLY A 1 190 ? 31.691 11.889 5.437 1.00 45.19 190 GLY A O 1
ATOM 1484 N N . VAL A 1 191 ? 32.396 10.184 6.704 1.00 38.66 191 VAL A N 1
ATOM 1485 C CA . VAL A 1 191 ? 33.572 10.879 7.246 1.00 38.66 191 VAL A CA 1
ATOM 1486 C C . VAL A 1 191 ? 34.788 10.572 6.365 1.00 38.66 191 VAL A C 1
ATOM 1488 O O . VAL A 1 191 ? 35.566 9.671 6.662 1.00 38.66 191 VAL A O 1
ATOM 1491 N N . GLY A 1 192 ? 34.917 11.299 5.253 1.00 42.25 192 GLY A N 1
ATOM 1492 C CA . GLY A 1 192 ? 36.119 11.326 4.410 1.00 42.25 192 GLY A CA 1
ATOM 1493 C C . GLY A 1 192 ? 36.298 10.148 3.438 1.00 42.25 192 GLY A C 1
ATOM 1494 O O . GLY A 1 192 ? 36.027 8.984 3.745 1.00 42.25 192 GLY A O 1
ATOM 1495 N N . CYS A 1 193 ? 36.796 10.466 2.242 1.00 45.00 193 CYS A N 1
ATOM 1496 C CA . CYS A 1 193 ? 37.268 9.498 1.255 1.00 45.00 193 CYS A CA 1
ATOM 1497 C C . CYS A 1 193 ? 38.795 9.582 1.181 1.00 45.00 193 CYS A C 1
ATOM 1499 O O . CYS A 1 193 ? 39.342 10.603 0.769 1.00 45.00 193 CYS A O 1
ATOM 1501 N N . TYR A 1 194 ? 39.495 8.518 1.575 1.00 47.69 194 TYR A N 1
ATOM 1502 C CA . TYR A 1 194 ? 40.949 8.455 1.439 1.00 47.69 194 TYR A CA 1
ATOM 1503 C C . TYR A 1 194 ? 41.313 8.103 -0.003 1.00 47.69 194 TYR A C 1
ATOM 1505 O O . TYR A 1 194 ? 40.797 7.130 -0.538 1.00 47.69 194 TYR A O 1
ATOM 1513 N N . ARG A 1 195 ? 42.211 8.856 -0.645 1.00 44.66 195 ARG A N 1
ATOM 1514 C CA . ARG A 1 195 ? 42.829 8.453 -1.918 1.00 44.66 195 ARG A CA 1
ATOM 1515 C C . ARG A 1 195 ? 44.152 7.759 -1.597 1.00 44.66 195 ARG A C 1
ATOM 1517 O O . ARG A 1 195 ? 45.032 8.377 -1.005 1.00 44.66 195 ARG A O 1
ATOM 1524 N N . ASN A 1 196 ? 44.285 6.480 -1.945 1.00 44.91 196 ASN A N 1
ATOM 1525 C CA . ASN A 1 196 ? 45.566 5.777 -1.838 1.00 44.91 196 ASN A CA 1
ATOM 1526 C C . ASN A 1 196 ? 46.426 6.155 -3.051 1.00 44.91 196 ASN A C 1
ATOM 1528 O O . ASN A 1 196 ? 46.335 5.515 -4.096 1.00 44.91 196 ASN A O 1
ATOM 1532 N N . ASP A 1 197 ? 47.229 7.211 -2.921 1.00 45.50 197 ASP A N 1
ATOM 1533 C CA . ASP A 1 197 ? 48.327 7.488 -3.848 1.00 45.50 197 ASP A CA 1
ATOM 1534 C C . ASP A 1 197 ? 49.553 6.646 -3.433 1.00 45.50 197 ASP A C 1
ATOM 1536 O O . ASP A 1 197 ? 49.991 6.744 -2.286 1.00 45.50 197 ASP A O 1
ATOM 1540 N N . PRO A 1 198 ? 50.151 5.826 -4.322 1.00 44.16 198 PRO A N 1
ATOM 1541 C CA . PRO A 1 198 ? 51.277 4.956 -3.962 1.00 44.16 198 PRO A CA 1
ATOM 1542 C C . PRO A 1 198 ? 52.587 5.706 -3.668 1.00 44.16 198 PRO A C 1
ATOM 1544 O O . PRO A 1 198 ? 53.568 5.081 -3.276 1.00 44.16 198 PRO A O 1
ATOM 1547 N N . ILE A 1 199 ? 52.631 7.024 -3.892 1.00 52.16 199 ILE A N 1
ATOM 1548 C CA . ILE A 1 199 ? 53.868 7.821 -3.873 1.00 52.16 199 ILE A CA 1
ATOM 1549 C C . ILE A 1 199 ? 53.923 8.775 -2.671 1.00 52.16 199 ILE A C 1
ATOM 1551 O O . ILE A 1 199 ? 55.011 9.109 -2.218 1.00 52.16 199 ILE A O 1
ATOM 1555 N N . ASN A 1 200 ? 52.784 9.171 -2.097 1.00 45.84 200 ASN A N 1
ATOM 1556 C CA . ASN A 1 200 ? 52.731 10.038 -0.920 1.00 45.84 200 ASN A CA 1
ATOM 1557 C C . ASN A 1 200 ? 51.584 9.583 -0.015 1.00 45.84 200 ASN A C 1
ATOM 1559 O O . ASN A 1 200 ? 50.442 9.505 -0.462 1.00 45.84 200 ASN A O 1
ATOM 1563 N N . GLY A 1 201 ? 51.903 9.254 1.240 1.00 42.31 201 GLY A N 1
ATOM 1564 C CA . GLY A 1 201 ? 50.962 8.711 2.219 1.00 42.31 201 GLY A CA 1
ATOM 1565 C C . GLY A 1 201 ? 49.648 9.493 2.326 1.00 42.31 201 GLY A C 1
ATOM 1566 O O . GLY A 1 201 ? 49.621 10.710 2.162 1.00 42.31 201 GLY A O 1
ATOM 1567 N N . ALA A 1 202 ? 48.577 8.739 2.595 1.00 42.09 202 ALA A N 1
ATOM 1568 C CA . ALA A 1 202 ? 47.177 9.141 2.740 1.00 42.09 202 ALA A CA 1
ATOM 1569 C C . ALA A 1 202 ? 46.939 10.647 2.982 1.00 42.09 202 ALA A C 1
ATOM 1571 O O . ALA A 1 202 ? 47.120 11.152 4.091 1.00 42.09 202 ALA A O 1
ATOM 1572 N N . VAL A 1 203 ? 46.459 11.351 1.952 1.00 43.62 203 VAL A N 1
ATOM 1573 C CA . VAL A 1 203 ? 46.021 12.750 2.060 1.00 43.62 203 VAL A CA 1
ATOM 1574 C C . VAL A 1 203 ? 44.515 12.782 2.327 1.00 43.62 203 VAL A C 1
ATOM 1576 O O . VAL A 1 203 ? 43.722 12.285 1.527 1.00 43.62 203 VAL A O 1
ATOM 1579 N N . ILE A 1 204 ? 44.131 13.369 3.461 1.00 42.62 204 ILE A N 1
ATOM 1580 C CA . ILE A 1 204 ? 42.741 13.669 3.829 1.00 42.62 204 ILE A CA 1
ATOM 1581 C C . ILE A 1 204 ? 42.290 14.876 2.988 1.00 42.62 204 ILE A C 1
ATOM 1583 O O . ILE A 1 204 ? 42.936 15.925 3.041 1.00 42.62 204 ILE A O 1
ATOM 1587 N N . ARG A 1 205 ? 41.206 14.745 2.216 1.00 43.59 205 ARG A N 1
ATOM 1588 C CA . ARG A 1 205 ? 40.486 15.873 1.602 1.00 43.59 205 ARG A CA 1
ATOM 1589 C C . ARG A 1 205 ? 39.020 15.843 1.991 1.00 43.59 205 ARG A C 1
ATOM 1591 O O . ARG A 1 205 ? 38.463 14.725 2.069 1.00 43.59 205 ARG A O 1
#

InterPro domains:
  IPR005828 Major facilitator, sugar transporter-like [PF00083] (7-136)
  IPR005829 Sugar transporter, conserved site [PS00217] (31-56)
  IPR020846 Major facilitator superfamily domain [PS50850] (1-205)
  IPR036259 MFS transporter superfamily [G3DSA:1.20.1250.20] (1-142)
  IPR036259 MFS transporter superfamily [SSF103473] (1-164)

pLDDT: mean 78.56, std 14.95, range [38.66, 95.0]